Protein AF-A0A921BE28-F1 (afdb_monomer_lite)

Foldseek 3Di:
DDDDDDPPDPPPPPPVVVPPVPPPPPPPDDDDDDPPPDPPPPPPDPVPCVVPPDDDDQVPQALVVLQVCCVVQFVGDDSVVSVVLSPDGPVVSVCLQPVCVPPDWPQDDDDFDPLDDPLCPVPDPDPVRLQVCCVVPQHGSPGGFDDPPDPPRCVVSSVSNVSLLVSLVVRLVSLVVSLVSCRVPTSRRNLSVLLVVVVVVVPDDCVPVSHSVVVVVSSVVCSVQSPVVVVVVVVPD

Structure (mmCIF, N/CA/C/O backbone):
data_AF-A0A921BE28-F1
#
_entry.id   AF-A0A921BE28-F1
#
loop_
_atom_site.group_PDB
_atom_site.id
_atom_site.type_symbol
_atom_site.label_atom_id
_atom_site.label_alt_id
_atom_site.label_comp_id
_atom_site.label_asym_id
_atom_site.label_entity_id
_atom_site.label_seq_id
_atom_site.pdbx_PDB_ins_code
_atom_site.Cartn_x
_atom_site.Cartn_y
_atom_site.Cartn_z
_atom_site.occupancy
_atom_site.B_iso_or_equiv
_atom_site.auth_seq_id
_atom_site.auth_comp_id
_atom_site.auth_asym_id
_atom_site.auth_atom_id
_atom_site.pdbx_PDB_model_num
ATOM 1 N N . MET A 1 1 ? -35.069 43.680 -4.685 1.00 33.88 1 MET A N 1
ATOM 2 C CA . MET A 1 1 ? -34.670 42.550 -5.555 1.00 33.88 1 MET A CA 1
ATOM 3 C C . MET A 1 1 ? -35.583 42.515 -6.777 1.00 33.88 1 MET A C 1
ATOM 5 O O . MET A 1 1 ? -36.760 42.225 -6.594 1.00 33.88 1 MET A O 1
ATOM 9 N N . PRO A 1 2 ? -35.109 42.840 -7.992 1.00 33.91 2 PRO A N 1
ATOM 10 C CA . PRO A 1 2 ? -35.907 42.694 -9.206 1.00 33.91 2 PRO A CA 1
ATOM 11 C C . PRO A 1 2 ? -35.667 41.328 -9.878 1.00 33.91 2 PRO A C 1
ATOM 13 O O . PRO A 1 2 ? -34.548 40.820 -9.900 1.00 33.91 2 PRO A O 1
ATOM 16 N N . ARG A 1 3 ? -36.742 40.722 -10.401 1.00 38.47 3 ARG A N 1
ATOM 17 C CA . ARG A 1 3 ? -36.753 39.433 -11.119 1.00 38.47 3 ARG A CA 1
ATOM 18 C C . ARG A 1 3 ? -36.313 39.619 -12.578 1.00 38.47 3 ARG A C 1
ATOM 20 O O . ARG A 1 3 ? -36.824 40.504 -13.257 1.00 38.47 3 ARG A O 1
ATOM 27 N N . PHE A 1 4 ? -35.421 38.756 -13.067 1.00 41.62 4 PHE A N 1
ATOM 28 C CA . PHE A 1 4 ? -35.004 38.706 -14.476 1.00 41.62 4 PHE A CA 1
ATOM 29 C C . PHE A 1 4 ? -36.039 37.976 -15.354 1.00 41.62 4 PHE A C 1
ATOM 31 O O . PHE A 1 4 ? -36.547 36.920 -14.980 1.00 41.62 4 PHE A O 1
ATOM 38 N N . ASN A 1 5 ? -36.332 38.541 -16.532 1.00 43.31 5 ASN A N 1
ATOM 39 C CA . ASN A 1 5 ? -37.258 38.021 -17.546 1.00 43.31 5 ASN A CA 1
ATOM 40 C C . ASN A 1 5 ? -36.469 37.411 -18.727 1.00 43.31 5 ASN A C 1
ATOM 42 O O . ASN A 1 5 ? -35.591 38.067 -19.282 1.00 43.31 5 ASN A O 1
ATOM 46 N N . PHE A 1 6 ? -36.786 36.171 -19.121 1.00 50.44 6 PHE A N 1
ATOM 47 C CA . PHE A 1 6 ? -36.027 35.356 -20.091 1.00 50.44 6 PHE A CA 1
ATOM 48 C C . PHE A 1 6 ? -36.602 35.316 -21.525 1.00 50.44 6 PHE A C 1
ATOM 50 O O . PHE A 1 6 ? -36.150 34.526 -22.353 1.00 50.44 6 PHE A O 1
ATOM 57 N N . SER A 1 7 ? -37.570 36.167 -21.871 1.00 45.66 7 SER A N 1
ATOM 58 C CA . SER A 1 7 ? -38.277 36.073 -23.165 1.00 45.66 7 SER A CA 1
ATOM 59 C C . SER A 1 7 ? -37.425 36.403 -24.418 1.00 45.66 7 SER A C 1
ATOM 61 O O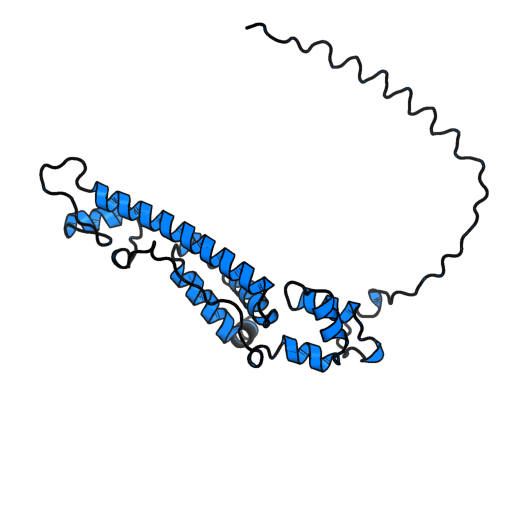 . SER A 1 7 ? -37.728 35.950 -25.520 1.00 45.66 7 SER A O 1
ATOM 63 N N . GLY A 1 8 ? -36.307 37.131 -24.289 1.00 44.69 8 GLY A N 1
ATOM 64 C CA . GLY A 1 8 ? -35.530 37.617 -25.446 1.00 44.69 8 GLY A CA 1
ATOM 65 C C . GLY A 1 8 ? -34.507 36.644 -26.056 1.00 44.69 8 GLY A C 1
ATOM 66 O O . GLY A 1 8 ? -34.058 36.851 -27.182 1.00 44.69 8 GLY A O 1
ATOM 67 N N . TYR A 1 9 ? -34.124 35.572 -25.356 1.00 41.50 9 TYR A N 1
ATOM 68 C CA . TYR A 1 9 ? -32.883 34.848 -25.684 1.00 41.50 9 TYR A CA 1
ATOM 69 C C . TYR A 1 9 ? -33.002 33.848 -26.852 1.00 41.50 9 TYR A C 1
ATOM 71 O O . TYR A 1 9 ? -31.997 33.428 -27.423 1.00 41.50 9 TYR A O 1
ATOM 79 N N . LYS A 1 10 ? -34.222 33.462 -27.256 1.00 41.38 10 LYS A N 1
ATOM 80 C CA . LYS A 1 10 ? -34.430 32.445 -28.310 1.00 41.38 10 LYS A CA 1
ATOM 81 C C . LYS A 1 10 ? -34.503 32.991 -29.741 1.00 41.38 10 LYS A C 1
ATOM 83 O O . LYS A 1 10 ? -34.423 32.197 -30.673 1.00 41.38 10 LYS A O 1
ATOM 88 N N . ARG A 1 11 ? -34.611 34.309 -29.954 1.00 43.69 11 ARG A N 1
ATOM 89 C CA . ARG A 1 11 ? -34.819 34.873 -31.307 1.00 43.69 11 ARG A CA 1
ATOM 90 C C . ARG A 1 11 ? -33.532 35.233 -32.059 1.00 43.69 11 ARG A C 1
ATOM 92 O O . ARG A 1 11 ? -33.551 35.268 -33.281 1.00 43.69 11 ARG A O 1
ATOM 99 N N . GLN A 1 12 ? -32.407 35.432 -31.365 1.00 44.09 12 GLN A N 1
ATOM 100 C CA . GLN A 1 12 ? -31.140 35.837 -31.999 1.00 44.09 12 GLN A CA 1
ATOM 101 C C . GLN A 1 12 ? -30.288 34.675 -32.543 1.00 44.09 12 GLN A C 1
ATOM 103 O O . GLN A 1 12 ? -29.435 34.899 -33.395 1.00 44.09 12 GLN A O 1
ATOM 108 N N . ARG A 1 13 ? -30.525 33.421 -32.128 1.00 41.19 13 ARG A N 1
ATOM 109 C CA . ARG A 1 13 ? -29.727 32.267 -32.596 1.00 41.19 13 ARG A CA 1
ATOM 110 C C . ARG A 1 13 ? -30.124 31.716 -33.972 1.00 41.19 13 ARG A C 1
ATOM 112 O O . ARG A 1 13 ? -29.316 31.036 -34.591 1.00 41.19 13 ARG A O 1
ATOM 119 N N . LEU A 1 14 ? -31.325 32.019 -34.467 1.00 42.12 14 LEU A N 1
ATOM 120 C CA . LEU A 1 14 ? -31.813 31.483 -35.746 1.00 42.12 14 LEU A CA 1
ATOM 121 C C . LEU A 1 14 ? -31.298 32.250 -36.974 1.00 42.12 14 LEU A C 1
ATOM 123 O O . LEU A 1 14 ? -31.186 31.664 -38.043 1.00 42.12 14 LEU A O 1
ATOM 127 N N . VAL A 1 15 ? -30.925 33.525 -36.830 1.00 44.56 15 VAL A N 1
ATOM 128 C CA . VAL A 1 15 ? -30.561 34.370 -37.985 1.00 44.56 15 VAL A CA 1
ATOM 129 C C . VAL A 1 15 ? -29.079 34.230 -38.374 1.00 44.56 15 VAL A C 1
ATOM 131 O O . VAL A 1 15 ? -28.737 34.381 -39.540 1.00 44.56 15 VAL A O 1
ATOM 134 N N . HIS A 1 16 ? -28.192 33.846 -37.445 1.00 39.31 16 HIS A N 1
ATOM 135 C CA . HIS A 1 16 ? -26.770 33.607 -37.753 1.00 39.31 16 HIS A CA 1
ATOM 136 C C . HIS A 1 16 ? -26.469 32.193 -38.281 1.00 39.31 16 HIS A C 1
ATOM 138 O O . HIS A 1 16 ? -25.481 32.010 -38.987 1.00 39.31 16 HIS A O 1
ATOM 144 N N . ALA A 1 17 ? -27.315 31.197 -37.997 1.00 42.25 17 ALA A N 1
ATOM 145 C CA . ALA A 1 17 ? -27.083 29.817 -38.438 1.00 42.25 17 ALA A CA 1
ATOM 146 C C . ALA A 1 17 ? -27.364 29.595 -39.940 1.00 42.25 17 ALA A C 1
ATOM 148 O O . ALA A 1 17 ? -26.796 28.689 -40.541 1.00 42.25 17 ALA A O 1
ATOM 149 N N . LEU A 1 18 ? -28.197 30.437 -40.560 1.00 40.56 18 LEU A N 1
ATOM 150 C CA . LEU A 1 18 ? -28.565 30.326 -41.979 1.00 40.56 18 LEU A CA 1
ATOM 151 C C . LEU A 1 18 ? -27.614 31.070 -42.934 1.00 40.56 18 LEU A C 1
ATOM 153 O O . LEU A 1 18 ? -27.555 30.725 -44.109 1.00 40.56 18 LEU A O 1
ATOM 157 N N . GLY A 1 19 ? -26.833 32.042 -42.449 1.00 38.81 19 GLY A N 1
ATOM 158 C CA . GLY A 1 19 ? -25.909 32.819 -43.290 1.00 38.81 19 GLY A CA 1
ATOM 159 C C . GLY A 1 19 ? -24.567 32.135 -43.581 1.00 38.81 19 GLY A C 1
ATOM 160 O O . GLY A 1 19 ? -23.936 32.435 -44.586 1.00 38.81 19 GLY A O 1
ATOM 161 N N . VAL A 1 20 ? -24.127 31.201 -42.731 1.00 41.56 20 VAL A N 1
ATOM 162 C CA . VAL A 1 20 ? -22.795 30.569 -42.855 1.00 41.56 20 VAL A CA 1
ATOM 163 C C . VAL A 1 20 ? -22.830 29.297 -43.715 1.00 41.56 20 VAL A C 1
ATOM 165 O O . VAL A 1 20 ? -21.829 28.935 -44.325 1.00 41.56 20 VAL A O 1
ATOM 168 N N . ALA A 1 21 ? -23.990 28.644 -43.837 1.00 39.56 21 ALA A N 1
ATOM 169 C CA . ALA A 1 21 ? -24.120 27.379 -44.566 1.00 39.56 21 ALA A CA 1
ATOM 170 C C . ALA A 1 21 ? -24.092 27.527 -46.103 1.00 39.56 21 ALA A C 1
ATOM 172 O O . ALA A 1 21 ? -23.782 26.565 -46.799 1.00 39.56 21 ALA A O 1
ATOM 173 N N . VAL A 1 22 ? -24.378 28.716 -46.650 1.00 40.94 22 VAL A N 1
ATOM 174 C CA . VAL A 1 22 ? -24.480 28.919 -48.111 1.00 40.94 22 VAL A CA 1
ATOM 175 C C . VAL A 1 22 ? -23.122 29.224 -48.763 1.00 40.94 22 VAL A C 1
ATOM 177 O O . VAL A 1 22 ? -22.921 28.921 -49.936 1.00 40.94 22 VAL A O 1
ATOM 180 N N . THR A 1 23 ? -22.135 29.724 -48.016 1.00 38.31 23 THR A N 1
ATOM 181 C CA . THR A 1 23 ? -20.835 30.123 -48.592 1.00 38.31 23 THR A CA 1
ATOM 182 C C . THR A 1 23 ? -19.843 28.962 -48.739 1.00 38.31 23 THR A C 1
ATOM 184 O O . THR A 1 23 ? -18.878 29.071 -49.489 1.00 38.31 23 THR A O 1
ATOM 187 N N . MET A 1 24 ? -20.065 27.825 -48.070 1.00 35.56 24 MET A N 1
ATOM 188 C CA . MET A 1 24 ? -19.084 26.727 -48.035 1.00 35.56 24 MET A CA 1
ATOM 189 C C . MET A 1 24 ? -19.240 25.696 -49.169 1.00 35.56 24 MET A C 1
ATOM 191 O O . MET A 1 24 ? -18.361 24.861 -49.359 1.00 35.56 24 MET A O 1
ATOM 195 N N . VAL A 1 25 ? -20.323 25.759 -49.954 1.00 40.66 25 VAL A N 1
ATOM 196 C CA . VAL A 1 25 ? -20.630 24.749 -50.991 1.00 40.66 25 VAL A CA 1
ATOM 197 C C . VAL A 1 25 ? -20.077 25.117 -52.380 1.00 40.66 25 VAL A C 1
ATOM 199 O O . VAL A 1 25 ? -19.920 24.245 -53.227 1.00 40.66 25 VAL A O 1
ATOM 202 N N . VAL A 1 26 ? -19.685 26.372 -52.630 1.00 40.03 26 VAL A N 1
ATOM 203 C CA . VAL A 1 26 ? -19.262 26.819 -53.981 1.00 40.03 26 VAL A CA 1
ATOM 204 C C . VAL A 1 26 ? -17.742 26.711 -54.225 1.00 40.03 26 VAL A C 1
ATOM 206 O O . VAL A 1 26 ? -17.295 26.738 -55.366 1.00 40.03 26 VAL A O 1
ATOM 209 N N . GLY A 1 27 ? -16.922 26.499 -53.190 1.00 35.84 27 GLY A N 1
ATOM 210 C CA . GLY A 1 27 ? -15.454 26.421 -53.321 1.00 35.84 27 GLY A CA 1
ATOM 211 C C . GLY A 1 27 ? -14.880 25.060 -53.748 1.00 35.84 27 GLY A C 1
ATOM 212 O O . GLY A 1 27 ? -13.665 24.904 -53.778 1.00 35.84 27 GLY A O 1
ATOM 213 N N . CYS A 1 28 ? -15.718 24.059 -54.038 1.00 37.50 28 CYS A N 1
ATOM 214 C CA . CYS A 1 28 ? -15.300 22.652 -54.109 1.00 37.50 28 CYS A CA 1
ATOM 215 C C . CYS A 1 28 ? -14.976 22.103 -55.513 1.00 37.50 28 CYS A C 1
ATOM 217 O O . CYS A 1 28 ? -14.857 20.890 -55.651 1.00 37.50 28 CYS A O 1
ATOM 219 N N . LEU A 1 29 ? -14.844 22.926 -56.563 1.00 36.75 29 LEU A N 1
ATOM 220 C CA . LEU A 1 29 ? -14.783 22.380 -57.933 1.00 36.75 29 LEU A CA 1
ATOM 221 C C . LEU A 1 29 ? -13.541 22.657 -58.780 1.00 36.75 29 LEU A C 1
ATOM 223 O O . LEU A 1 29 ? -13.492 22.132 -59.886 1.00 36.75 29 LEU A O 1
ATOM 227 N N . LEU A 1 30 ? -12.509 23.373 -58.324 1.00 41.88 30 LEU A N 1
ATOM 228 C CA . LEU A 1 30 ? -11.311 23.574 -59.158 1.00 41.88 30 LEU A CA 1
ATOM 229 C C . LEU A 1 30 ? -10.024 23.635 -58.325 1.00 41.88 30 LEU A C 1
ATOM 231 O O . LEU A 1 30 ? -9.574 24.701 -57.914 1.00 41.88 30 LEU A O 1
ATOM 235 N N . SER A 1 31 ? -9.395 22.485 -58.083 1.00 38.62 31 SER A N 1
ATOM 236 C CA . SER A 1 31 ? -7.984 22.410 -57.676 1.00 38.62 31 SER A CA 1
ATOM 237 C C . SER A 1 31 ? -7.377 21.108 -58.208 1.00 38.62 31 SER A C 1
ATOM 239 O O . SER A 1 31 ? -7.925 20.042 -57.925 1.00 38.62 31 SER A O 1
ATOM 241 N N . PRO A 1 32 ? -6.283 21.149 -58.988 1.00 39.19 32 PRO A N 1
ATOM 242 C CA . PRO A 1 32 ? -5.646 19.940 -59.487 1.00 39.19 32 PRO A CA 1
ATOM 243 C C . PRO A 1 32 ? -4.968 19.208 -58.326 1.00 39.19 32 PRO A C 1
ATOM 245 O O . PRO A 1 32 ? -4.147 19.771 -57.601 1.00 39.19 32 PRO A O 1
ATOM 248 N N . SER A 1 33 ? -5.333 17.943 -58.138 1.00 38.50 33 SER A N 1
ATOM 249 C CA . SER A 1 33 ? -4.739 17.060 -57.142 1.00 38.50 33 SER A CA 1
ATOM 250 C C . SER A 1 33 ? -3.280 16.770 -57.501 1.00 38.50 33 SER A C 1
ATOM 252 O O . SER A 1 33 ? -2.995 15.956 -58.375 1.00 38.50 33 SER A O 1
ATOM 254 N N . PHE A 1 34 ? -2.339 17.409 -56.806 1.00 37.72 34 PHE A N 1
ATOM 255 C CA . PHE A 1 34 ? -0.982 16.885 -56.706 1.00 37.72 34 PHE A CA 1
ATOM 256 C C . PHE A 1 34 ? -1.013 15.685 -55.759 1.00 37.72 34 PHE A C 1
ATOM 258 O O . PHE A 1 34 ? -1.148 15.832 -54.545 1.00 37.72 34 PHE A O 1
ATOM 265 N N . VAL A 1 35 ? -0.908 14.483 -56.324 1.00 38.31 35 VAL A N 1
ATOM 266 C CA . VAL A 1 35 ? -0.635 13.266 -55.560 1.00 38.31 35 VAL A CA 1
ATOM 267 C C . VAL A 1 35 ? 0.821 13.345 -55.106 1.00 38.31 35 VAL A C 1
ATOM 269 O O . VAL A 1 35 ? 1.736 13.013 -55.856 1.00 38.31 35 VAL A O 1
ATOM 272 N N . LEU A 1 36 ? 1.052 13.809 -53.876 1.00 39.94 36 LEU A N 1
ATOM 273 C CA . LEU A 1 36 ? 2.289 13.478 -53.180 1.00 39.94 36 LEU A CA 1
ATOM 274 C C . LEU A 1 36 ? 2.222 11.980 -52.874 1.00 39.94 36 LEU A C 1
ATOM 276 O O . LEU A 1 36 ? 1.457 11.549 -52.011 1.00 39.94 36 LEU A O 1
ATOM 280 N N . VAL A 1 37 ? 3.018 11.187 -53.588 1.00 39.69 37 VAL A N 1
ATOM 281 C CA . VAL A 1 37 ? 3.332 9.815 -53.185 1.00 39.69 37 VAL A CA 1
ATOM 282 C C . VAL A 1 37 ? 4.120 9.918 -51.881 1.00 39.69 37 VAL A C 1
ATOM 284 O O . VAL A 1 37 ? 5.336 10.088 -51.869 1.00 39.69 37 VAL A O 1
ATOM 287 N N . GLY A 1 38 ? 3.399 9.894 -50.763 1.00 36.75 38 GLY A N 1
ATOM 288 C CA . GLY A 1 38 ? 3.979 9.672 -49.452 1.00 36.75 38 GLY A CA 1
ATOM 289 C C . GLY A 1 38 ? 4.535 8.259 -49.433 1.00 36.75 38 GLY A C 1
ATOM 290 O O . GLY A 1 38 ? 3.787 7.290 -49.523 1.00 36.75 38 GLY A O 1
ATOM 291 N N . GLN A 1 39 ? 5.856 8.146 -49.363 1.00 38.47 39 GLN A N 1
ATOM 292 C CA . GLN A 1 39 ? 6.560 6.886 -49.198 1.00 38.47 39 GLN A CA 1
ATOM 293 C C . GLN A 1 39 ? 6.048 6.222 -47.912 1.00 38.47 39 GLN A C 1
ATOM 295 O O . GLN A 1 39 ? 6.357 6.660 -46.803 1.00 38.47 39 GLN A O 1
ATOM 300 N N . GLN A 1 40 ? 5.201 5.205 -48.071 1.00 35.56 40 GLN A N 1
ATOM 301 C CA . GLN A 1 40 ? 4.663 4.403 -46.985 1.00 35.56 40 GLN A CA 1
ATOM 302 C C . GLN A 1 40 ? 5.848 3.728 -46.294 1.00 35.56 40 GLN A C 1
ATOM 304 O O . GLN A 1 40 ? 6.403 2.752 -46.796 1.00 35.56 40 GLN A O 1
ATOM 309 N N . ARG A 1 41 ? 6.289 4.278 -45.156 1.00 39.94 41 ARG A N 1
ATOM 310 C CA . ARG A 1 41 ? 7.152 3.531 -44.243 1.00 39.94 41 ARG A CA 1
ATOM 311 C C . ARG A 1 41 ? 6.332 2.327 -43.811 1.00 39.94 41 ARG A C 1
ATOM 313 O O . ARG A 1 41 ? 5.323 2.478 -43.130 1.00 39.94 41 ARG A O 1
ATOM 320 N N . SER A 1 42 ? 6.744 1.155 -44.272 1.00 39.72 42 SER A N 1
ATOM 321 C CA . SER A 1 42 ? 6.250 -0.141 -43.839 1.00 39.72 42 SER A CA 1
ATOM 322 C C . SER A 1 42 ? 6.485 -0.283 -42.335 1.00 39.72 42 SER A C 1
ATOM 324 O O . SER A 1 42 ? 7.519 -0.783 -41.899 1.00 39.72 42 SER A O 1
ATOM 326 N N . GLY A 1 43 ? 5.547 0.212 -41.531 1.00 43.91 43 GLY A N 1
ATOM 327 C CA . GLY A 1 43 ? 5.365 -0.274 -40.174 1.00 43.91 43 GLY A CA 1
ATOM 328 C C . GLY A 1 43 ? 4.873 -1.708 -40.294 1.00 43.91 43 GLY A C 1
ATOM 329 O O . GLY A 1 43 ? 3.856 -1.947 -40.943 1.00 43.91 43 GLY A O 1
ATOM 330 N N . VAL A 1 44 ? 5.635 -2.651 -39.746 1.00 45.50 44 VAL A N 1
ATOM 331 C CA . VAL A 1 44 ? 5.274 -4.071 -39.693 1.00 45.50 44 VAL A CA 1
ATOM 332 C C . VAL A 1 44 ? 3.879 -4.175 -39.071 1.00 45.50 44 VAL A C 1
ATOM 334 O O . VAL A 1 44 ? 3.662 -3.751 -37.936 1.00 45.50 44 VAL A O 1
ATOM 337 N N . GLY A 1 45 ? 2.914 -4.615 -39.877 1.00 45.97 45 GLY A N 1
ATOM 338 C CA . GLY A 1 45 ? 1.495 -4.606 -39.545 1.00 45.97 45 GLY A CA 1
ATOM 339 C C . GLY A 1 45 ? 1.156 -5.602 -38.442 1.00 45.97 45 GLY A C 1
ATOM 340 O O . GLY A 1 45 ? 1.782 -6.653 -38.313 1.00 45.97 45 GLY A O 1
ATOM 341 N N . ILE A 1 46 ? 0.127 -5.269 -37.661 1.00 52.56 46 ILE A N 1
ATOM 342 C CA . ILE A 1 46 ? -0.297 -6.032 -36.484 1.00 52.56 46 ILE A CA 1
ATOM 343 C C . ILE A 1 46 ? -0.747 -7.474 -36.813 1.00 52.56 46 ILE A C 1
ATOM 345 O O . ILE A 1 46 ? -0.754 -8.338 -35.946 1.00 52.56 46 ILE A O 1
ATOM 349 N N . GLU A 1 47 ? -1.057 -7.766 -38.075 1.00 54.03 47 GLU A N 1
ATOM 350 C CA . GLU A 1 47 ? -1.579 -9.067 -38.506 1.00 54.03 47 GLU A CA 1
ATOM 351 C C . GLU A 1 47 ? -0.532 -10.192 -38.591 1.00 54.03 47 GLU A C 1
ATOM 353 O O . GLU A 1 47 ? -0.911 -11.356 -38.582 1.00 54.03 47 GLU A O 1
ATOM 358 N N . GLN A 1 48 ? 0.772 -9.888 -38.655 1.00 60.28 48 GLN A N 1
ATOM 359 C CA . GLN A 1 48 ? 1.812 -10.922 -38.826 1.00 60.28 48 GLN A CA 1
ATOM 360 C C . GLN A 1 48 ? 2.253 -11.619 -37.529 1.00 60.28 48 GLN A C 1
ATOM 362 O O . GLN A 1 48 ? 2.912 -12.648 -37.612 1.00 60.28 48 GLN A O 1
ATOM 367 N N . TRP A 1 49 ? 1.920 -11.080 -36.352 1.00 62.31 49 TRP A N 1
ATOM 368 C CA . TRP A 1 49 ? 2.405 -11.585 -35.055 1.00 62.31 49 TRP A CA 1
ATOM 369 C C . TRP A 1 49 ? 1.296 -12.092 -34.127 1.00 62.31 49 TRP A C 1
ATOM 371 O O . TRP A 1 49 ? 1.580 -12.535 -33.015 1.00 62.31 49 TRP A O 1
ATOM 381 N N . ALA A 1 50 ? 0.030 -12.018 -34.547 1.00 66.81 50 ALA A N 1
ATOM 382 C CA . ALA A 1 50 ? -1.068 -12.581 -33.770 1.00 66.81 50 ALA A CA 1
ATOM 383 C C . ALA A 1 50 ? -0.876 -14.105 -33.644 1.00 66.81 50 ALA A C 1
ATOM 385 O O . ALA A 1 50 ? -0.726 -14.791 -34.650 1.00 66.81 50 ALA A O 1
ATOM 386 N N . ASP A 1 51 ? -0.853 -14.603 -32.405 1.00 74.25 51 ASP A N 1
ATOM 387 C CA . ASP A 1 51 ? -0.612 -16.008 -32.030 1.00 74.25 51 ASP A CA 1
ATOM 388 C C . ASP A 1 51 ? 0.790 -16.576 -32.340 1.00 74.25 51 ASP A C 1
ATOM 390 O O . ASP A 1 51 ? 1.023 -17.772 -32.150 1.00 74.25 51 ASP A O 1
ATOM 394 N N . ASP A 1 52 ? 1.757 -15.738 -32.734 1.00 81.00 52 ASP A N 1
ATOM 395 C CA . ASP A 1 52 ? 3.159 -16.153 -32.831 1.00 81.00 52 ASP A CA 1
ATOM 396 C C . ASP A 1 52 ? 3.871 -15.981 -31.479 1.00 81.00 52 ASP A C 1
ATOM 398 O O . ASP A 1 52 ? 4.088 -14.868 -30.997 1.00 81.00 52 ASP A O 1
ATOM 402 N N . LEU A 1 53 ? 4.234 -17.107 -30.858 1.00 82.31 53 LEU A N 1
ATOM 403 C CA . LEU A 1 53 ? 4.986 -17.165 -29.598 1.00 82.31 53 LEU A CA 1
ATOM 404 C C . LEU A 1 53 ? 6.501 -17.302 -29.818 1.00 82.31 53 LEU A C 1
ATOM 406 O O . LEU A 1 53 ? 7.235 -17.603 -28.871 1.00 82.31 53 LEU A O 1
ATOM 410 N N . SER A 1 54 ? 6.980 -17.139 -31.055 1.00 86.38 54 SER A N 1
ATOM 411 C CA . SER A 1 54 ? 8.406 -17.171 -31.355 1.00 86.38 54 SER A CA 1
ATOM 412 C C . SER A 1 54 ? 9.159 -16.054 -30.623 1.00 86.38 54 SER A C 1
ATOM 414 O O . SER A 1 54 ? 8.636 -14.975 -30.330 1.00 86.38 54 SER A O 1
ATOM 416 N N . SER A 1 55 ? 10.417 -16.327 -30.274 1.00 85.50 55 SER A N 1
ATOM 417 C CA . SER A 1 55 ? 11.265 -15.336 -29.619 1.00 85.50 55 SER A CA 1
ATOM 418 C C . SER A 1 55 ? 11.522 -14.157 -30.550 1.00 85.50 55 SER A C 1
ATOM 420 O O . SER A 1 55 ? 11.890 -14.336 -31.712 1.00 85.50 55 SER A O 1
ATOM 422 N N . ILE A 1 56 ? 11.439 -12.951 -30.001 1.00 87.62 56 ILE A N 1
ATOM 423 C CA . ILE A 1 56 ? 11.853 -11.733 -30.687 1.00 87.62 56 ILE A CA 1
ATOM 424 C C . ILE A 1 56 ? 13.309 -11.823 -31.173 1.00 87.62 56 ILE A C 1
ATOM 426 O O . ILE A 1 56 ? 14.224 -12.069 -30.392 1.00 87.62 56 ILE A O 1
ATOM 430 N N . ALA A 1 57 ? 13.542 -11.564 -32.461 1.00 87.25 57 ALA A N 1
ATOM 431 C CA . ALA A 1 57 ? 14.898 -11.476 -32.990 1.00 87.25 57 ALA A CA 1
ATOM 432 C C . ALA A 1 57 ? 15.616 -10.225 -32.458 1.00 87.25 57 ALA A C 1
ATOM 434 O O . ALA A 1 57 ? 15.039 -9.137 -32.395 1.00 87.25 57 ALA A O 1
ATOM 435 N N . SER A 1 58 ? 16.913 -10.344 -32.156 1.00 88.12 58 SER A N 1
ATOM 436 C CA . SER A 1 58 ? 17.719 -9.212 -31.673 1.00 88.12 58 SER A CA 1
ATOM 437 C C . SER A 1 58 ? 17.778 -8.053 -32.677 1.00 88.12 58 SER A C 1
ATOM 439 O O . SER A 1 58 ? 17.879 -6.904 -32.266 1.00 88.12 58 SER A O 1
ATOM 441 N N . ALA A 1 59 ? 17.666 -8.338 -33.980 1.00 89.56 59 ALA A N 1
ATOM 442 C CA . ALA A 1 59 ? 17.622 -7.324 -35.038 1.00 89.56 59 ALA A CA 1
ATOM 443 C C . ALA A 1 59 ? 16.373 -6.431 -34.971 1.00 89.56 59 ALA A C 1
ATOM 445 O O . ALA A 1 59 ? 16.411 -5.277 -35.394 1.00 89.56 59 ALA A O 1
ATOM 446 N N . ASP A 1 60 ? 15.279 -6.951 -34.419 1.00 90.69 60 ASP A N 1
ATOM 447 C CA . ASP A 1 60 ? 14.042 -6.200 -34.288 1.00 90.69 60 ASP A CA 1
ATOM 448 C C . ASP A 1 60 ? 13.928 -5.476 -32.941 1.00 90.69 60 ASP A C 1
ATOM 450 O O . ASP A 1 60 ? 13.010 -4.672 -32.741 1.00 90.69 60 ASP A O 1
ATOM 454 N N . TRP A 1 61 ? 14.825 -5.768 -31.995 1.00 94.94 61 TRP A N 1
ATOM 455 C CA . TRP A 1 61 ? 14.866 -5.097 -30.705 1.00 94.94 61 TRP A CA 1
ATOM 456 C C . TRP A 1 61 ? 15.281 -3.643 -30.879 1.00 94.94 61 TRP A C 1
ATOM 458 O O . TRP A 1 61 ? 16.296 -3.321 -31.491 1.00 94.94 61 TRP A O 1
ATOM 468 N N . ASN A 1 62 ? 14.458 -2.742 -30.361 1.00 95.06 62 ASN A N 1
ATOM 469 C CA . ASN A 1 62 ? 14.658 -1.315 -30.518 1.00 95.06 62 ASN A CA 1
ATOM 470 C C . ASN A 1 62 ? 13.969 -0.551 -29.387 1.00 95.06 62 ASN A C 1
ATOM 472 O O . ASN A 1 62 ? 13.234 -1.120 -28.577 1.00 95.06 62 ASN A O 1
ATOM 476 N N . TYR A 1 63 ? 14.167 0.765 -29.382 1.00 96.00 63 TYR A N 1
ATOM 477 C CA . TYR A 1 63 ? 13.577 1.677 -28.407 1.00 96.00 63 TYR A CA 1
ATOM 478 C C . TYR A 1 63 ? 12.059 1.499 -28.235 1.00 96.00 63 TYR A C 1
ATOM 480 O O . TYR A 1 63 ? 11.572 1.488 -27.110 1.00 96.00 63 TYR A O 1
ATOM 488 N N . GLN A 1 64 ? 11.300 1.327 -29.324 1.00 95.44 64 GLN A N 1
ATOM 489 C CA . GLN A 1 64 ? 9.841 1.184 -29.253 1.00 95.44 64 GLN A CA 1
ATOM 490 C C . GLN A 1 64 ? 9.431 -0.139 -28.600 1.00 95.44 64 GLN A C 1
ATOM 492 O O . GLN A 1 64 ? 8.491 -0.163 -27.810 1.00 95.44 64 GLN A O 1
ATOM 497 N N . ARG A 1 65 ? 10.147 -1.233 -28.886 1.00 94.44 65 ARG A N 1
ATOM 498 C CA . ARG A 1 65 ? 9.883 -2.535 -28.254 1.00 94.44 65 ARG A CA 1
ATOM 499 C C . ARG A 1 65 ? 10.297 -2.552 -26.780 1.00 94.44 65 ARG A C 1
ATOM 501 O O . ARG A 1 65 ? 9.559 -3.092 -25.960 1.00 94.44 65 ARG A O 1
ATOM 508 N N . ALA A 1 66 ? 11.399 -1.889 -26.430 1.00 95.94 66 ALA A N 1
ATOM 509 C CA . ALA A 1 66 ? 11.798 -1.678 -25.039 1.00 95.94 66 ALA A CA 1
ATOM 510 C C . ALA A 1 66 ? 10.764 -0.841 -24.265 1.00 95.94 66 ALA A C 1
ATOM 512 O O . ALA A 1 66 ? 10.358 -1.226 -23.171 1.00 95.94 66 ALA A O 1
ATOM 513 N N . ALA A 1 67 ? 10.277 0.258 -24.852 1.00 95.81 67 ALA A N 1
ATOM 514 C CA . ALA A 1 67 ? 9.207 1.066 -24.268 1.00 95.81 67 ALA A CA 1
ATOM 515 C C . ALA A 1 67 ? 7.941 0.229 -24.047 1.00 95.81 67 ALA A C 1
ATOM 517 O O . ALA A 1 67 ? 7.393 0.210 -22.946 1.00 95.81 67 ALA A O 1
ATOM 518 N N . HIS A 1 68 ? 7.532 -0.537 -25.063 1.00 94.25 68 HIS A N 1
ATOM 519 C CA . HIS A 1 68 ? 6.365 -1.406 -24.978 1.00 94.25 68 HIS A CA 1
ATOM 520 C C . HIS A 1 68 ? 6.490 -2.448 -23.859 1.00 94.25 68 HIS A C 1
ATOM 522 O O . HIS A 1 68 ? 5.542 -2.663 -23.100 1.00 94.25 68 HIS A O 1
ATOM 528 N N . LEU A 1 69 ? 7.667 -3.069 -23.719 1.00 94.00 69 LEU A N 1
ATOM 529 C CA . LEU A 1 69 ? 7.944 -3.998 -22.626 1.00 94.00 69 LEU A CA 1
ATOM 530 C C . LEU A 1 69 ? 7.754 -3.320 -21.264 1.00 94.00 69 LEU A C 1
ATOM 532 O O . LEU A 1 69 ? 7.110 -3.898 -20.397 1.00 94.00 69 LEU A O 1
ATOM 536 N N . LEU A 1 70 ? 8.259 -2.101 -21.067 1.00 93.50 70 LEU A N 1
ATOM 537 C CA . LEU A 1 70 ? 8.153 -1.386 -19.787 1.00 93.50 70 LEU A CA 1
ATOM 538 C C . LEU A 1 70 ? 6.727 -0.888 -19.495 1.00 93.50 70 LEU A C 1
ATOM 540 O O . LEU A 1 70 ? 6.290 -0.908 -18.345 1.00 93.50 70 LEU A O 1
ATOM 544 N N . GLU A 1 71 ? 5.953 -0.518 -20.516 1.00 92.75 71 GLU A N 1
ATOM 545 C CA . GLU A 1 71 ? 4.523 -0.198 -20.377 1.00 92.75 71 GLU A CA 1
ATOM 546 C C . GLU A 1 71 ? 3.704 -1.428 -19.948 1.00 92.75 71 GLU A C 1
ATOM 548 O O . GLU A 1 71 ? 2.800 -1.353 -19.107 1.00 92.75 71 GLU A O 1
ATOM 553 N N . ARG A 1 72 ? 4.025 -2.599 -20.511 1.00 92.06 72 ARG A N 1
ATOM 554 C CA . ARG A 1 72 ? 3.319 -3.855 -20.223 1.00 92.06 72 ARG A CA 1
ATOM 555 C C . ARG A 1 72 ? 3.815 -4.546 -18.960 1.00 92.06 72 ARG A C 1
ATOM 557 O O . ARG A 1 72 ? 2.990 -5.073 -18.220 1.00 92.06 72 ARG A O 1
ATOM 564 N N . GLY A 1 73 ? 5.100 -4.462 -18.658 1.00 90.62 73 GLY A N 1
ATOM 565 C CA . GLY A 1 73 ? 5.754 -5.067 -17.499 1.00 90.62 73 GLY A CA 1
ATOM 566 C C . GLY A 1 73 ? 5.819 -4.179 -16.256 1.00 90.62 73 GLY A C 1
ATOM 567 O O . GLY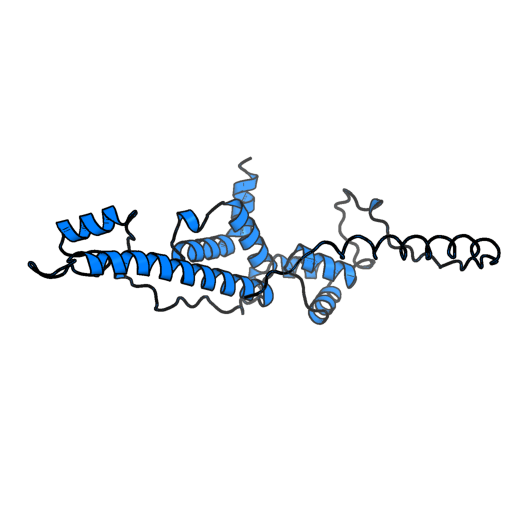 A 1 73 ? 6.043 -4.683 -15.163 1.00 90.62 73 GLY A O 1
ATOM 568 N N . GLY A 1 74 ? 5.582 -2.874 -16.400 1.00 91.38 74 GLY A N 1
ATOM 569 C CA . GLY A 1 74 ? 5.687 -1.896 -15.319 1.00 91.38 74 GLY A CA 1
ATOM 570 C C . GLY A 1 74 ? 4.631 -0.799 -15.400 1.00 91.38 74 GLY A C 1
ATOM 571 O O . GLY A 1 74 ? 3.508 -1.034 -15.856 1.00 91.38 74 GLY A O 1
ATOM 572 N N . PHE A 1 75 ? 4.996 0.398 -14.947 1.00 92.00 75 PHE A N 1
ATOM 573 C CA . PHE A 1 75 ? 4.140 1.590 -14.938 1.00 92.00 75 PHE A CA 1
ATOM 574 C C . PHE A 1 75 ? 4.612 2.652 -15.948 1.00 92.00 75 PHE A C 1
ATOM 576 O O . PHE A 1 75 ? 4.226 3.815 -15.854 1.00 92.00 75 PHE A O 1
ATOM 583 N N . GLY A 1 76 ? 5.431 2.240 -16.923 1.00 88.69 76 GLY A N 1
ATOM 584 C CA . GLY A 1 76 ? 6.185 3.130 -17.805 1.00 88.69 76 GLY A CA 1
ATOM 585 C C . GLY A 1 76 ? 7.619 3.346 -17.315 1.00 88.69 76 GLY A C 1
ATOM 586 O O . GLY A 1 76 ? 8.037 2.755 -16.321 1.00 88.69 76 GLY A O 1
ATOM 587 N N . ALA A 1 77 ? 8.374 4.156 -18.055 1.00 91.38 77 ALA A N 1
ATOM 588 C CA . ALA A 1 77 ? 9.774 4.468 -17.779 1.00 91.38 77 ALA A CA 1
ATOM 589 C C . ALA A 1 77 ? 10.159 5.811 -18.415 1.00 91.38 77 ALA A C 1
ATOM 591 O O . ALA A 1 77 ? 9.502 6.264 -19.360 1.00 91.38 77 ALA A O 1
ATOM 592 N N . THR A 1 78 ? 11.219 6.450 -17.918 1.00 93.62 78 THR A N 1
ATOM 593 C CA . THR A 1 78 ? 11.739 7.680 -18.535 1.00 93.62 78 THR A CA 1
ATOM 594 C C . THR A 1 78 ? 12.429 7.379 -19.873 1.00 93.62 78 THR A C 1
ATOM 596 O O . THR A 1 78 ? 12.856 6.243 -20.107 1.00 93.62 78 THR A O 1
ATOM 599 N N . PRO A 1 79 ? 12.588 8.365 -20.778 1.00 96.25 79 PRO A N 1
ATOM 600 C CA . PRO A 1 79 ? 13.314 8.155 -22.032 1.00 96.25 79 PRO A CA 1
ATOM 601 C C . PRO A 1 79 ? 14.731 7.594 -21.842 1.00 96.25 79 PRO A C 1
ATOM 603 O O . PRO A 1 79 ? 15.182 6.762 -22.630 1.00 96.25 79 PRO A O 1
ATOM 606 N N . GLU A 1 80 ? 15.420 8.004 -20.778 1.00 95.69 80 GLU A N 1
ATOM 607 C CA . GLU A 1 80 ? 16.762 7.531 -20.430 1.00 95.69 80 GLU A CA 1
ATOM 608 C C . GLU A 1 80 ? 16.748 6.055 -20.015 1.00 95.69 80 GLU A C 1
ATOM 610 O O . GLU A 1 80 ? 17.609 5.275 -20.426 1.00 95.69 80 GLU A O 1
ATOM 615 N N . GLU A 1 81 ? 15.747 5.644 -19.236 1.00 93.19 81 GLU A N 1
ATOM 616 C CA . GLU A 1 81 ? 15.562 4.249 -18.844 1.00 93.19 81 GLU A CA 1
ATOM 617 C C . GLU A 1 81 ? 15.209 3.369 -20.041 1.00 93.19 81 GLU A C 1
ATOM 619 O O . GLU A 1 81 ? 15.777 2.287 -20.188 1.00 93.19 81 GLU A O 1
ATOM 624 N N . ILE A 1 82 ? 14.334 3.844 -20.933 1.00 96.50 82 ILE A N 1
ATOM 625 C CA . ILE A 1 82 ? 13.991 3.125 -22.164 1.00 96.50 82 ILE A CA 1
ATOM 626 C C . ILE A 1 82 ? 15.239 2.956 -23.032 1.00 96.50 82 ILE A C 1
ATOM 628 O O . ILE A 1 82 ? 15.496 1.855 -23.511 1.00 96.50 82 ILE A O 1
ATOM 632 N N . ALA A 1 83 ? 16.048 4.007 -23.202 1.00 97.12 83 ALA A N 1
ATOM 633 C CA . ALA A 1 83 ? 17.294 3.930 -23.962 1.00 97.12 83 ALA A CA 1
ATOM 634 C C . ALA A 1 83 ? 18.282 2.922 -23.349 1.00 97.12 83 ALA A C 1
ATOM 636 O O . ALA A 1 83 ? 18.888 2.135 -24.077 1.00 97.12 83 ALA A O 1
ATOM 637 N N . ARG A 1 84 ? 18.402 2.893 -22.015 1.00 95.69 84 ARG A N 1
ATOM 638 C CA . ARG A 1 84 ? 19.226 1.911 -21.292 1.00 95.69 84 ARG A CA 1
ATOM 639 C C . ARG A 1 84 ? 18.758 0.477 -21.548 1.00 95.69 84 ARG A C 1
ATOM 641 O O . ARG A 1 84 ? 19.588 -0.385 -21.812 1.00 95.69 84 ARG A O 1
ATOM 648 N N . ILE A 1 85 ? 17.453 0.218 -21.475 1.00 95.19 85 ILE A N 1
ATOM 649 C CA . ILE A 1 85 ? 16.881 -1.116 -21.714 1.00 95.19 85 ILE A CA 1
ATOM 650 C C . ILE A 1 85 ? 16.968 -1.505 -23.199 1.00 95.19 85 ILE A C 1
ATOM 652 O O . ILE A 1 85 ? 17.266 -2.651 -23.522 1.00 95.19 85 ILE A O 1
ATOM 656 N N . ALA A 1 86 ? 16.798 -0.553 -24.117 1.00 96.56 86 ALA A N 1
ATOM 657 C CA . ALA A 1 86 ? 16.956 -0.773 -25.554 1.00 96.56 86 ALA A CA 1
ATOM 658 C C . ALA A 1 86 ? 18.399 -1.124 -25.959 1.00 96.56 86 ALA A C 1
ATOM 660 O O . ALA A 1 86 ? 18.601 -1.765 -26.985 1.00 96.56 86 ALA A O 1
ATOM 661 N N . ALA A 1 87 ? 19.393 -0.725 -25.159 1.00 96.75 87 ALA A N 1
ATOM 662 C CA . ALA A 1 87 ? 20.793 -1.093 -25.360 1.00 96.75 87 ALA A CA 1
ATOM 663 C C . ALA A 1 87 ? 21.132 -2.521 -24.883 1.00 96.75 87 ALA A C 1
ATOM 665 O O . ALA A 1 87 ? 22.210 -3.026 -25.192 1.00 96.75 87 ALA A O 1
ATOM 666 N N . MET A 1 88 ? 20.242 -3.173 -24.126 1.00 95.31 88 MET A N 1
ATOM 667 C CA . MET A 1 88 ? 20.380 -4.578 -23.725 1.00 95.31 88 MET A CA 1
ATOM 668 C C . MET A 1 88 ? 19.901 -5.516 -24.839 1.00 95.31 88 MET A C 1
ATOM 670 O O . MET A 1 88 ? 19.165 -5.097 -25.731 1.00 95.31 88 MET A O 1
ATOM 674 N N . THR A 1 89 ? 20.259 -6.803 -24.770 1.00 94.94 89 THR A N 1
ATOM 675 C CA . THR A 1 89 ? 19.557 -7.820 -25.572 1.00 94.94 89 THR A CA 1
ATOM 676 C C . THR A 1 89 ? 18.137 -8.034 -25.024 1.00 94.94 89 THR A C 1
ATOM 678 O O . THR A 1 89 ? 17.904 -7.769 -23.837 1.00 94.94 89 THR A O 1
ATOM 681 N N . PRO A 1 90 ? 17.182 -8.529 -25.835 1.00 94.50 90 PRO A N 1
ATOM 682 C CA . PRO A 1 90 ? 15.828 -8.826 -25.366 1.00 94.50 90 PRO A CA 1
ATOM 683 C C . PRO A 1 90 ? 15.795 -9.726 -24.128 1.00 94.50 90 PRO A C 1
ATOM 685 O O . PRO A 1 90 ? 15.066 -9.454 -23.178 1.00 94.50 90 PRO A O 1
ATOM 688 N N . GLU A 1 91 ? 16.625 -10.767 -24.108 1.00 93.25 91 GLU A N 1
ATOM 689 C CA . GLU A 1 91 ? 16.697 -11.731 -23.010 1.00 93.25 91 GLU A CA 1
ATOM 690 C C . GLU A 1 91 ? 17.209 -11.061 -21.735 1.00 93.25 91 GLU A C 1
ATOM 692 O O . GLU A 1 91 ? 16.645 -11.255 -20.662 1.00 93.25 91 GLU A O 1
ATOM 697 N N . ALA A 1 92 ? 18.239 -10.218 -21.847 1.00 93.62 92 ALA A N 1
ATOM 698 C CA . ALA A 1 92 ? 18.768 -9.477 -20.709 1.00 93.62 92 ALA A CA 1
ATOM 699 C C . ALA A 1 92 ? 17.740 -8.481 -20.143 1.00 93.62 92 ALA A C 1
ATOM 701 O O . ALA A 1 92 ? 17.624 -8.353 -18.924 1.00 93.62 92 ALA A O 1
ATOM 702 N N . ALA A 1 93 ? 16.962 -7.818 -21.005 1.00 93.88 93 ALA A N 1
ATOM 703 C CA . ALA A 1 93 ? 15.890 -6.918 -20.584 1.00 93.88 93 ALA A CA 1
ATOM 704 C C . ALA A 1 93 ? 14.762 -7.661 -19.846 1.00 93.88 93 ALA A C 1
ATOM 706 O O . ALA A 1 93 ? 14.282 -7.188 -18.814 1.00 93.88 93 ALA A O 1
ATOM 707 N N . ILE A 1 94 ? 14.359 -8.833 -20.348 1.00 93.12 94 ILE A N 1
ATOM 708 C CA . ILE A 1 94 ? 13.343 -9.682 -19.711 1.00 93.12 94 ILE A CA 1
ATOM 709 C C . ILE A 1 94 ? 13.851 -10.212 -18.370 1.00 93.12 94 ILE A C 1
ATOM 711 O O . ILE A 1 94 ? 13.142 -10.090 -17.374 1.00 93.12 94 ILE A O 1
ATOM 715 N N . ASN A 1 95 ? 15.077 -10.735 -18.316 1.00 92.50 95 ASN A N 1
ATOM 716 C CA . ASN A 1 95 ? 15.666 -11.239 -17.076 1.00 92.50 95 ASN A CA 1
ATOM 717 C C . ASN A 1 95 ? 15.768 -10.131 -16.025 1.00 92.50 95 ASN A C 1
ATOM 719 O O . ASN A 1 95 ? 15.399 -10.343 -14.878 1.00 92.50 95 ASN A O 1
ATOM 723 N N . TRP A 1 96 ? 16.176 -8.916 -16.408 1.00 91.25 96 TRP A N 1
ATOM 724 C CA . TRP A 1 96 ? 16.174 -7.771 -15.492 1.00 91.25 96 TRP A CA 1
ATOM 725 C C . TRP A 1 96 ? 14.777 -7.477 -14.917 1.00 91.25 96 TRP A C 1
ATOM 727 O O . TRP A 1 96 ? 14.651 -7.162 -13.734 1.00 91.25 96 TRP A O 1
ATOM 737 N N . LEU A 1 97 ? 13.733 -7.590 -15.741 1.00 91.69 97 LEU A N 1
ATOM 738 C CA . LEU A 1 97 ? 12.358 -7.312 -15.335 1.00 91.69 97 LEU A CA 1
ATOM 739 C C . LEU A 1 97 ? 11.774 -8.415 -14.437 1.00 91.69 97 LEU A C 1
ATOM 741 O O . LEU A 1 97 ? 11.053 -8.102 -13.491 1.00 91.69 97 LEU A O 1
ATOM 745 N N . VAL A 1 98 ? 12.048 -9.685 -14.750 1.00 90.44 98 VAL A N 1
ATOM 746 C CA . VAL A 1 98 ? 11.483 -10.859 -14.063 1.00 90.44 98 VAL A CA 1
ATOM 747 C C . VAL A 1 98 ? 12.271 -11.220 -12.806 1.00 90.44 98 VAL A C 1
ATOM 749 O O . VAL A 1 98 ? 11.667 -11.482 -11.769 1.00 90.44 98 VAL A O 1
ATOM 752 N N . ASP A 1 99 ? 13.601 -11.143 -12.849 1.00 89.19 99 ASP A N 1
ATOM 753 C CA . ASP A 1 99 ? 14.487 -11.482 -11.729 1.00 89.19 99 ASP A CA 1
ATOM 754 C C . ASP A 1 99 ? 14.718 -10.278 -10.804 1.00 89.19 99 ASP A C 1
ATOM 756 O O . ASP A 1 99 ? 15.828 -9.999 -10.334 1.00 89.19 99 ASP A O 1
ATOM 760 N N . TYR A 1 100 ? 13.647 -9.539 -10.516 1.00 88.31 100 TYR A N 1
ATOM 761 C CA . TYR A 1 100 ? 13.696 -8.319 -9.712 1.00 88.31 100 TYR A CA 1
ATOM 762 C C . TYR A 1 100 ? 14.174 -8.562 -8.270 1.00 88.31 100 TYR A C 1
ATOM 764 O O . TYR A 1 100 ? 14.624 -7.620 -7.617 1.00 88.31 100 TYR A O 1
ATOM 772 N N . SER A 1 101 ? 14.159 -9.807 -7.773 1.00 84.50 101 SER A N 1
ATOM 773 C CA . SER A 1 101 ? 14.737 -10.183 -6.473 1.00 84.50 101 SER A CA 1
ATOM 774 C C . SER A 1 101 ? 16.238 -9.892 -6.379 1.00 84.50 101 SER A C 1
ATOM 776 O O . SER A 1 101 ? 16.745 -9.654 -5.284 1.00 84.50 101 SER A O 1
ATOM 778 N N . ASN A 1 102 ? 16.938 -9.872 -7.518 1.00 85.56 102 ASN A N 1
ATOM 779 C CA . ASN A 1 102 ? 18.361 -9.544 -7.603 1.00 85.56 102 ASN A CA 1
ATOM 780 C C . ASN A 1 102 ? 18.625 -8.031 -7.686 1.00 85.56 102 ASN A C 1
ATOM 782 O O . ASN A 1 102 ? 19.764 -7.595 -7.524 1.00 85.56 102 ASN A O 1
ATOM 786 N N . SER A 1 103 ? 17.589 -7.223 -7.926 1.00 86.44 103 SER A N 1
ATOM 787 C CA . SER A 1 103 ? 17.688 -5.761 -7.919 1.00 86.44 103 SER A CA 1
ATOM 788 C C . SER A 1 103 ? 17.500 -5.228 -6.496 1.00 86.44 103 SER A C 1
ATOM 790 O O . SER A 1 103 ? 16.671 -5.763 -5.761 1.00 86.44 103 SER A O 1
ATOM 792 N N . PRO A 1 104 ? 18.218 -4.183 -6.059 1.00 86.50 104 PRO A N 1
ATOM 793 C CA . PRO A 1 104 ? 18.021 -3.611 -4.730 1.00 86.50 104 PRO A CA 1
ATOM 794 C C . PRO A 1 104 ? 16.631 -2.965 -4.602 1.00 86.50 104 PRO A C 1
ATOM 796 O O . PRO A 1 104 ? 16.192 -2.245 -5.497 1.00 86.50 104 PRO A O 1
ATOM 799 N N . ASP A 1 105 ? 15.945 -3.186 -3.475 1.00 89.19 105 ASP A N 1
ATOM 800 C CA . ASP A 1 105 ? 14.755 -2.398 -3.132 1.00 89.19 105 ASP A CA 1
ATOM 801 C C . ASP A 1 105 ? 15.193 -1.066 -2.517 1.00 89.19 105 ASP A C 1
ATOM 803 O O . ASP A 1 105 ? 15.512 -0.970 -1.332 1.00 89.19 105 ASP A O 1
ATOM 807 N N . THR A 1 106 ? 15.255 -0.038 -3.356 1.00 89.88 106 THR A N 1
ATOM 808 C CA . THR A 1 106 ? 15.598 1.328 -2.946 1.00 89.88 106 THR A CA 1
ATOM 809 C C . THR A 1 106 ? 14.370 2.171 -2.624 1.00 89.88 106 THR A C 1
ATOM 811 O O . THR A 1 106 ? 14.512 3.340 -2.261 1.00 89.88 106 THR A O 1
ATOM 814 N N . ALA A 1 107 ? 13.163 1.634 -2.807 1.00 89.88 107 ALA A N 1
ATOM 815 C CA . ALA A 1 107 ? 11.954 2.407 -2.610 1.00 89.88 107 ALA A CA 1
ATOM 816 C C . ALA A 1 107 ? 11.716 2.632 -1.102 1.00 89.88 107 ALA A C 1
ATOM 818 O O . ALA A 1 107 ? 11.969 1.737 -0.290 1.00 89.88 107 ALA A O 1
ATOM 819 N N . PRO A 1 108 ? 11.226 3.815 -0.681 1.00 90.44 108 PRO A N 1
ATOM 820 C CA . PRO A 1 108 ? 11.056 4.113 0.737 1.00 90.44 108 PRO A CA 1
ATOM 821 C C . PRO A 1 108 ? 10.155 3.092 1.441 1.00 90.44 108 PRO A C 1
ATOM 823 O O . PRO A 1 108 ? 9.095 2.722 0.924 1.00 90.44 108 PRO A O 1
ATOM 826 N N . ALA A 1 109 ? 10.547 2.656 2.638 1.00 92.44 109 ALA A N 1
ATOM 827 C CA . ALA A 1 109 ? 9.716 1.798 3.481 1.00 92.44 109 ALA A CA 1
ATOM 828 C C . ALA A 1 109 ? 8.481 2.558 3.996 1.00 92.44 109 ALA A C 1
ATOM 830 O O . ALA A 1 109 ? 8.528 3.775 4.208 1.00 92.44 109 ALA A O 1
ATOM 831 N N . TYR A 1 110 ? 7.373 1.848 4.225 1.00 94.75 110 TYR A N 1
ATOM 832 C CA . TYR A 1 110 ? 6.177 2.478 4.778 1.00 94.75 110 TYR A CA 1
ATOM 833 C C . TYR A 1 110 ? 6.419 2.896 6.226 1.00 94.75 110 TYR A C 1
ATOM 835 O O . TYR A 1 110 ? 6.713 2.072 7.092 1.00 94.75 110 TYR A O 1
ATOM 843 N N . LYS A 1 111 ? 6.241 4.186 6.511 1.00 94.06 111 LYS A N 1
ATOM 844 C CA . LYS A 1 111 ? 6.285 4.714 7.873 1.00 94.06 111 LYS A CA 1
ATOM 845 C C . LYS A 1 111 ? 4.871 4.985 8.369 1.00 94.06 111 LYS A C 1
ATOM 847 O O . LYS A 1 111 ? 4.289 6.031 8.055 1.00 94.06 111 LYS A O 1
ATOM 852 N N . ALA A 1 112 ? 4.363 4.053 9.173 1.00 90.12 112 ALA A N 1
ATOM 853 C CA . ALA A 1 112 ? 3.086 4.199 9.856 1.00 90.12 112 ALA A CA 1
ATOM 854 C C . ALA A 1 112 ? 3.067 5.467 10.721 1.00 90.12 112 ALA A C 1
ATOM 856 O O . ALA A 1 112 ? 4.081 5.892 11.288 1.00 90.12 112 ALA A O 1
ATOM 857 N N . SER A 1 113 ? 1.907 6.103 10.792 1.00 91.19 113 SER A N 1
ATOM 858 C CA . SER A 1 113 ? 1.731 7.333 11.542 1.00 91.19 113 SER A CA 1
ATOM 859 C C . SER A 1 113 ? 1.432 7.076 13.021 1.00 91.19 113 SER A C 1
ATOM 861 O O . SER A 1 113 ? 0.818 6.068 13.371 1.00 91.19 113 SER A O 1
ATOM 863 N N . PRO A 1 114 ? 1.797 8.014 13.914 1.00 90.56 114 PRO A N 1
ATOM 864 C CA . PRO A 1 114 ? 1.498 7.889 15.339 1.00 90.56 114 PRO A CA 1
ATOM 865 C C . PRO A 1 114 ? 0.019 8.171 15.666 1.00 90.56 114 PRO A C 1
ATOM 867 O O . PRO A 1 114 ? -0.335 8.269 16.835 1.00 90.56 114 PRO A O 1
ATOM 870 N N . ILE A 1 115 ? -0.851 8.367 14.662 1.00 88.56 115 ILE A N 1
ATOM 871 C CA . ILE A 1 115 ? -2.274 8.678 14.881 1.00 88.56 115 ILE A CA 1
ATOM 872 C C . ILE A 1 115 ? -3.052 7.476 15.426 1.00 88.56 115 ILE A C 1
ATOM 874 O O . ILE A 1 115 ? -4.117 7.633 16.027 1.00 88.56 115 ILE A O 1
ATOM 878 N N . TRP A 1 116 ? -2.555 6.271 15.156 1.00 85.38 116 TRP A N 1
ATOM 879 C CA . TRP A 1 116 ? -3.170 5.039 15.602 1.00 85.38 116 TRP A CA 1
ATOM 880 C C . TRP A 1 116 ? -2.775 4.744 17.053 1.00 85.38 116 TRP A C 1
ATOM 882 O O . TRP A 1 116 ? -1.637 4.964 17.455 1.00 85.38 116 TRP A O 1
ATOM 892 N N . ASP A 1 117 ? -3.729 4.244 17.835 1.00 87.38 117 ASP A N 1
ATOM 893 C CA . ASP A 1 117 ? -3.559 3.952 19.259 1.00 87.38 117 ASP A CA 1
ATOM 894 C C . ASP A 1 117 ? -3.658 2.434 19.492 1.00 87.38 117 ASP A C 1
ATOM 896 O O . ASP A 1 117 ? -4.700 1.861 19.151 1.00 87.38 117 ASP A O 1
ATOM 900 N N . PRO A 1 118 ? -2.643 1.801 20.114 1.00 89.19 118 PRO A N 1
ATOM 901 C CA . PRO A 1 118 ? -2.664 0.390 20.505 1.00 89.19 118 PRO A CA 1
ATOM 902 C C . PRO A 1 118 ? -3.890 -0.042 21.304 1.00 89.19 118 PRO A C 1
ATOM 904 O O . PRO A 1 118 ? -4.379 -1.154 21.121 1.00 89.19 118 PRO A O 1
ATOM 907 N N . GLY A 1 119 ? -4.436 0.839 22.144 1.00 88.75 119 GLY A N 1
ATOM 908 C CA . GLY A 1 119 ? -5.631 0.556 22.930 1.00 88.75 119 GLY A CA 1
ATOM 909 C C . GLY A 1 119 ? -6.873 0.289 22.079 1.00 88.75 119 GLY A C 1
ATOM 910 O O . GLY A 1 119 ? -7.842 -0.257 22.597 1.00 88.75 119 GLY A O 1
ATOM 911 N N . MET A 1 120 ? -6.868 0.647 20.790 1.00 89.12 120 MET A N 1
ATOM 912 C CA . MET A 1 120 ? -7.975 0.395 19.864 1.00 89.12 120 MET A CA 1
ATOM 913 C C . MET A 1 120 ? -8.019 -1.041 19.320 1.00 89.12 120 MET A C 1
ATOM 915 O O . MET A 1 120 ? -8.985 -1.368 18.633 1.00 89.12 120 MET A O 1
ATOM 919 N N . ASP A 1 121 ? -7.034 -1.890 19.623 1.00 88.94 121 ASP A N 1
ATOM 920 C CA . ASP A 1 121 ? -6.959 -3.283 19.168 1.00 88.94 121 ASP A CA 1
ATOM 921 C C . ASP A 1 121 ? -7.392 -4.266 20.280 1.00 88.94 121 ASP A C 1
ATOM 923 O O . ASP A 1 121 ? -6.838 -4.204 21.380 1.00 88.94 121 ASP A O 1
ATOM 927 N N . PRO A 1 122 ? -8.365 -5.178 20.063 1.00 88.81 122 PRO A N 1
ATOM 928 C CA . PRO A 1 122 ? -9.174 -5.365 18.860 1.00 88.81 122 PRO A CA 1
ATOM 929 C C . PRO A 1 122 ? -10.287 -4.326 18.715 1.00 88.81 122 PRO A C 1
ATOM 931 O O . PRO A 1 122 ? -11.081 -4.093 19.641 1.00 88.81 122 PRO A O 1
ATOM 934 N N . PHE A 1 123 ? -10.412 -3.784 17.501 1.00 91.31 123 PHE A N 1
ATOM 935 C CA . PHE A 1 123 ? -11.409 -2.760 17.210 1.00 91.31 123 PHE A CA 1
ATOM 936 C C . PHE A 1 123 ? -12.834 -3.346 17.261 1.00 91.31 123 PHE A C 1
ATOM 938 O O . PHE A 1 123 ? -13.112 -4.390 16.661 1.00 91.31 123 PHE A O 1
ATOM 945 N N . PRO A 1 124 ? -13.773 -2.709 17.980 1.00 92.69 124 PRO A N 1
ATOM 946 C CA . PRO A 1 124 ? -15.130 -3.218 18.152 1.00 92.69 124 PRO A CA 1
ATOM 947 C C . PRO A 1 124 ? -15.920 -3.236 16.834 1.00 92.69 124 PRO A C 1
ATOM 949 O O . PRO A 1 124 ? -15.928 -2.267 16.073 1.00 92.69 124 PRO A O 1
ATOM 952 N N . LYS A 1 125 ? -16.680 -4.315 16.587 1.00 91.00 125 LYS A N 1
ATOM 953 C CA . LYS A 1 125 ? -17.466 -4.499 15.343 1.00 91.00 125 LYS A CA 1
ATOM 954 C C . LYS A 1 125 ? -18.524 -3.413 15.124 1.00 91.00 125 LYS A C 1
ATOM 956 O O . LYS A 1 125 ? -18.932 -3.147 13.996 1.00 91.00 125 LYS A O 1
ATOM 961 N N . SER A 1 126 ? -19.024 -2.812 16.203 1.00 93.62 126 SER A N 1
ATOM 962 C CA . SER A 1 126 ? -19.992 -1.720 16.134 1.00 93.62 126 SER A CA 1
ATOM 963 C C . SER A 1 126 ? -19.868 -0.786 17.330 1.00 93.62 126 SER A C 1
ATOM 965 O O . SER A 1 126 ? -19.399 -1.176 18.399 1.00 93.62 126 SER A O 1
ATOM 967 N N . ARG A 1 127 ? -20.399 0.432 17.186 1.00 94.81 127 ARG A N 1
ATOM 968 C CA . ARG A 1 127 ? -20.515 1.390 18.293 1.00 94.81 127 ARG A CA 1
ATOM 969 C C . ARG A 1 127 ? -21.274 0.802 19.486 1.00 94.81 127 ARG A C 1
ATOM 971 O O . ARG A 1 127 ? -20.916 1.060 20.628 1.00 94.81 127 ARG A O 1
ATOM 978 N N . ALA A 1 128 ? -22.332 0.030 19.229 1.00 95.62 128 ALA A N 1
ATOM 979 C CA . ALA A 1 128 ? -23.122 -0.588 20.291 1.00 95.62 128 ALA A CA 1
ATOM 980 C C . ALA A 1 128 ? -22.288 -1.597 21.087 1.00 95.62 128 ALA A C 1
ATOM 982 O O . ALA A 1 128 ? -22.432 -1.697 22.297 1.00 95.62 128 ALA A O 1
ATOM 983 N N . GLU A 1 129 ? -21.396 -2.313 20.407 1.00 95.31 129 GLU A N 1
ATOM 984 C CA . GLU A 1 129 ? -20.489 -3.266 21.032 1.00 95.31 129 GLU A CA 1
ATOM 985 C C . GLU A 1 129 ? -19.411 -2.558 21.865 1.00 95.31 129 GLU A C 1
ATOM 987 O O . GLU A 1 129 ? -19.246 -2.900 23.033 1.00 95.31 129 GLU A O 1
ATOM 992 N N . ALA A 1 130 ? -18.820 -1.477 21.343 1.00 95.69 130 ALA A N 1
ATOM 993 C CA . ALA A 1 130 ? -17.896 -0.622 22.093 1.00 95.69 130 ALA A CA 1
ATOM 994 C C . ALA A 1 130 ? -18.521 -0.088 23.396 1.00 95.69 130 ALA A C 1
ATOM 996 O O . ALA A 1 130 ? -17.913 -0.129 24.464 1.00 95.69 130 ALA A O 1
ATOM 997 N N . VAL A 1 131 ? -19.770 0.382 23.310 1.00 96.56 131 VAL A N 1
ATOM 998 C CA . VAL A 1 131 ? -20.526 0.901 24.457 1.00 96.56 131 VAL A CA 1
ATOM 999 C C . VAL A 1 131 ? -20.887 -0.200 25.454 1.00 96.56 131 VAL A C 1
ATOM 1001 O O . VAL A 1 131 ? -20.844 0.057 26.654 1.00 96.56 131 VAL A O 1
ATOM 1004 N N . ARG A 1 132 ? -21.234 -1.409 24.990 1.00 96.62 132 ARG A N 1
ATOM 1005 C CA . ARG A 1 132 ? -21.476 -2.553 25.884 1.00 96.62 132 ARG A CA 1
ATOM 1006 C C . ARG A 1 132 ? -20.217 -2.903 26.670 1.00 96.62 132 ARG A C 1
ATOM 1008 O O . ARG A 1 132 ? -20.277 -2.872 27.890 1.00 96.62 132 ARG A O 1
ATOM 1015 N N . ARG A 1 133 ? -19.071 -3.077 25.991 1.00 95.19 133 ARG A N 1
ATOM 1016 C CA . ARG A 1 133 ? -17.776 -3.319 26.659 1.00 95.19 133 ARG A CA 1
ATOM 1017 C C . ARG A 1 133 ? -17.513 -2.281 27.750 1.00 95.19 133 ARG A C 1
ATOM 1019 O O . ARG A 1 133 ? -17.270 -2.645 28.887 1.00 95.19 133 ARG A O 1
ATOM 1026 N N . ALA A 1 134 ? -17.662 -0.999 27.419 1.00 95.75 134 ALA A N 1
ATOM 1027 C CA . ALA A 1 134 ? -17.432 0.091 28.362 1.00 95.75 134 ALA A CA 1
ATOM 1028 C 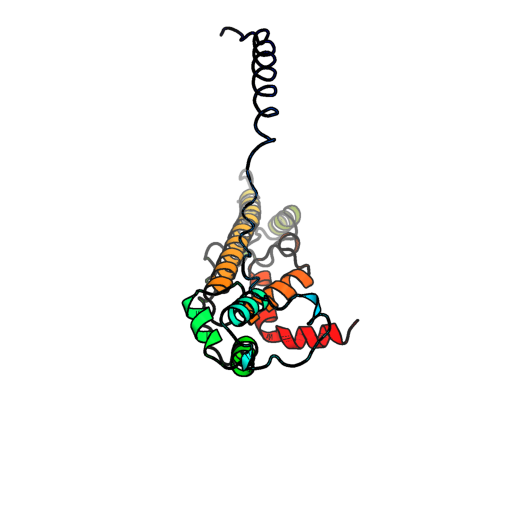C . ALA A 1 134 ? -18.387 0.110 29.563 1.00 95.75 134 ALA A C 1
ATOM 1030 O O . ALA A 1 134 ? -17.994 0.550 30.639 1.00 95.75 134 ALA A O 1
ATOM 1031 N N . ARG A 1 135 ? -19.637 -0.336 29.395 1.00 94.06 135 ARG A N 1
ATOM 1032 C CA . ARG A 1 135 ? -20.592 -0.460 30.502 1.00 94.06 135 ARG A CA 1
ATOM 1033 C C . ARG A 1 135 ? -20.215 -1.607 31.434 1.00 94.06 135 ARG A C 1
ATOM 1035 O O . ARG A 1 135 ? -20.320 -1.444 32.642 1.00 94.06 135 ARG A O 1
ATOM 1042 N N . ASP A 1 136 ? -19.785 -2.723 30.860 1.00 95.50 136 ASP A N 1
ATOM 1043 C CA . ASP A 1 136 ? -19.531 -3.955 31.602 1.00 95.50 136 ASP A CA 1
ATOM 1044 C C . ASP A 1 136 ? -18.175 -3.909 32.329 1.00 95.50 136 ASP A C 1
ATOM 1046 O O . ASP A 1 136 ? -18.048 -4.429 33.433 1.00 95.50 136 ASP A O 1
ATOM 1050 N N . THR A 1 137 ? -17.164 -3.257 31.740 1.00 94.94 137 THR A N 1
ATOM 1051 C CA . THR A 1 137 ? -15.786 -3.220 32.272 1.00 94.94 137 THR A CA 1
ATOM 1052 C C . THR A 1 137 ? -15.331 -1.839 32.750 1.00 94.94 137 THR A C 1
ATOM 1054 O O . THR A 1 137 ? -14.223 -1.698 33.263 1.00 94.94 137 THR A O 1
ATOM 1057 N N . GLY A 1 138 ? -16.132 -0.792 32.536 1.00 94.62 138 GLY A N 1
ATOM 1058 C CA . GLY A 1 138 ? -15.758 0.597 32.823 1.00 94.62 138 GLY A CA 1
ATOM 1059 C C . GLY A 1 138 ? -14.824 1.245 31.789 1.00 94.62 138 GLY A C 1
ATOM 1060 O O . GLY A 1 138 ? -14.508 2.430 31.914 1.00 94.62 138 GLY A O 1
ATOM 1061 N N . SER A 1 139 ? -14.384 0.524 30.750 1.00 94.62 139 SER A N 1
ATOM 1062 C CA . SER A 1 139 ? -13.504 1.072 29.706 1.00 94.62 139 SER A CA 1
ATOM 1063 C C . SER A 1 139 ? -13.642 0.360 28.356 1.00 94.62 139 SER A C 1
ATOM 1065 O O . SER A 1 139 ? -14.104 -0.774 28.252 1.00 94.62 139 SER A O 1
ATOM 1067 N N . SER A 1 140 ? -13.260 1.034 27.272 1.00 95.31 140 SER A N 1
ATOM 1068 C CA . SER A 1 140 ? -13.186 0.433 25.939 1.00 95.31 140 SER A CA 1
ATOM 1069 C C . SER A 1 140 ? -12.212 1.202 25.054 1.00 95.31 140 SER A C 1
ATOM 1071 O O . SER A 1 140 ? -12.123 2.425 25.142 1.00 95.31 140 SER A O 1
ATOM 1073 N N . MET A 1 141 ? -11.498 0.487 24.181 1.00 94.19 141 MET A N 1
ATOM 1074 C CA . MET A 1 141 ? -10.518 1.058 23.248 1.00 94.19 141 MET A CA 1
ATOM 1075 C C . MET A 1 141 ? -9.446 1.935 23.935 1.00 94.19 141 MET A C 1
ATOM 1077 O O . MET A 1 141 ? -9.080 2.996 23.424 1.00 94.19 141 MET A O 1
ATOM 1081 N N . GLY A 1 142 ? -9.012 1.541 25.139 1.00 93.12 142 GLY A N 1
ATOM 1082 C CA . GLY A 1 142 ? -8.048 2.293 25.952 1.00 93.12 142 GLY A CA 1
ATOM 1083 C C . GLY A 1 142 ? -8.602 3.551 26.633 1.00 93.12 142 GLY A C 1
ATOM 1084 O O . GLY A 1 142 ? -7.829 4.336 27.170 1.00 93.12 142 GLY A O 1
ATOM 1085 N N . VAL A 1 143 ? -9.923 3.770 26.616 1.00 95.12 143 VAL A N 1
ATOM 1086 C CA . VAL A 1 143 ? -10.566 4.950 27.216 1.00 95.12 143 VAL A CA 1
ATOM 1087 C C . VAL A 1 143 ? -11.591 4.532 28.269 1.00 95.12 143 VAL A C 1
ATOM 1089 O O . VAL A 1 143 ? -12.467 3.705 28.006 1.00 95.12 143 VAL A O 1
ATOM 1092 N N . SER A 1 144 ? -11.503 5.131 29.455 1.00 95.50 144 SER A N 1
ATOM 1093 C CA . SER A 1 144 ? -12.449 4.920 30.556 1.00 95.50 144 SER A CA 1
ATOM 1094 C C . SER A 1 144 ? -13.736 5.727 30.381 1.00 95.50 144 SER A C 1
ATOM 1096 O O . SER A 1 144 ? -13.749 6.794 29.759 1.00 95.50 144 SER A O 1
ATOM 1098 N N . ILE A 1 145 ? -14.831 5.223 30.948 1.00 96.31 145 ILE A N 1
ATOM 1099 C CA . ILE A 1 145 ? -16.070 5.997 31.084 1.00 96.31 145 ILE A CA 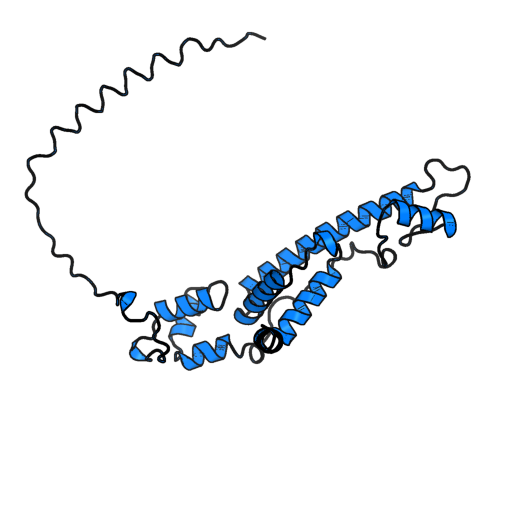1
ATOM 1100 C C . ILE A 1 145 ? -15.910 7.084 32.147 1.00 96.31 145 ILE A C 1
ATOM 1102 O O . ILE A 1 145 ? -15.085 6.962 33.052 1.00 96.31 145 ILE A O 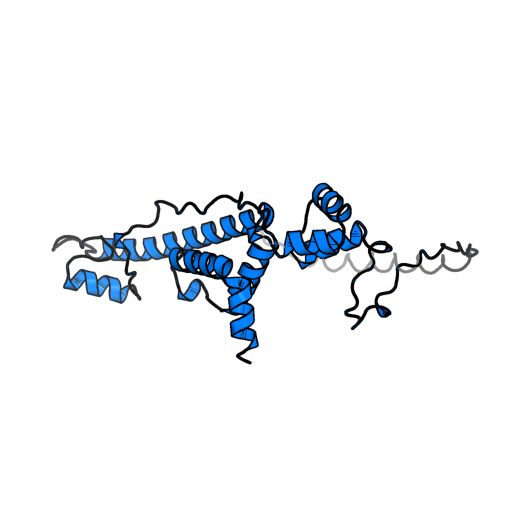1
ATOM 1106 N N . LEU A 1 146 ? -16.728 8.133 32.063 1.00 95.62 146 LEU A N 1
ATOM 1107 C CA . LEU A 1 146 ? -16.747 9.158 33.105 1.00 95.62 146 LEU A CA 1
ATOM 1108 C C . LEU A 1 146 ? -17.379 8.626 34.409 1.00 95.62 146 LEU A C 1
ATOM 1110 O O . LEU A 1 146 ? -18.251 7.735 34.355 1.00 95.62 146 LEU A O 1
ATOM 1114 N N . PRO A 1 147 ? -16.982 9.196 35.563 1.00 94.12 147 PRO A N 1
ATOM 1115 C CA . PRO A 1 147 ? -17.580 8.933 36.866 1.00 94.12 147 PRO A CA 1
ATOM 1116 C C . PRO A 1 147 ? -19.109 8.976 36.883 1.00 94.12 147 PRO A C 1
ATOM 1118 O O . PRO A 1 147 ? -19.782 9.536 36.011 1.00 94.12 147 PRO A O 1
ATOM 1121 N N . GLU A 1 148 ? -19.678 8.334 37.895 1.00 89.06 148 GLU A N 1
ATOM 1122 C CA . GLU A 1 148 ? -21.117 8.354 38.120 1.00 89.06 148 GLU A CA 1
ATOM 1123 C C . GLU A 1 148 ? -21.611 9.762 38.474 1.00 89.06 148 GLU A C 1
ATOM 1125 O O . GLU A 1 148 ? -20.928 10.517 39.156 1.00 89.06 148 GLU A O 1
ATOM 1130 N N . GLY A 1 149 ? -22.780 10.138 37.948 1.00 89.69 149 GLY A N 1
ATOM 1131 C CA . GLY A 1 149 ? -23.329 11.493 38.074 1.00 89.69 149 GLY A CA 1
ATOM 1132 C C . GLY A 1 149 ? -22.908 12.472 36.971 1.00 89.69 149 GLY A C 1
ATOM 1133 O O . GLY A 1 149 ? -23.584 13.481 36.776 1.00 89.69 149 GLY A O 1
ATOM 1134 N N . GLU A 1 150 ? -21.869 12.175 36.185 1.00 91.50 150 GLU A N 1
ATOM 1135 C CA . GLU A 1 150 ? -21.480 13.039 35.066 1.00 91.50 150 GLU A CA 1
ATOM 1136 C C . GLU A 1 150 ? -22.416 12.905 33.854 1.00 91.50 150 GLU A C 1
ATOM 1138 O O . GLU A 1 150 ? -22.950 11.839 33.538 1.00 91.50 150 GLU A O 1
ATOM 1143 N N . SER A 1 151 ? -22.603 14.001 33.118 1.00 91.44 151 SER A N 1
ATOM 1144 C CA . SER A 1 151 ? -23.383 13.986 31.878 1.00 91.44 151 SER A CA 1
ATOM 1145 C C . SER A 1 151 ? -22.626 13.278 30.752 1.00 91.44 151 SER A C 1
ATOM 1147 O O . SER A 1 151 ? -21.427 13.462 30.575 1.00 91.44 151 SER A O 1
ATOM 1149 N N . ARG A 1 152 ? -23.344 12.505 29.924 1.00 92.62 152 ARG A N 1
ATOM 1150 C CA . ARG A 1 152 ? -22.792 11.798 28.747 1.00 92.62 152 ARG A CA 1
ATOM 1151 C C . ARG A 1 152 ? -21.589 10.895 29.077 1.00 92.62 152 ARG A C 1
ATOM 1153 O O . ARG A 1 152 ? -20.606 10.867 28.342 1.00 92.62 152 ARG A O 1
ATOM 1160 N N . ARG A 1 153 ? -21.701 10.084 30.131 1.00 94.12 153 ARG A N 1
ATOM 1161 C CA . ARG A 1 153 ? -20.614 9.229 30.657 1.00 94.12 153 ARG A CA 1
ATOM 1162 C C . ARG A 1 153 ? -19.881 8.355 29.637 1.00 94.12 153 ARG A C 1
ATOM 1164 O O . ARG A 1 153 ? -18.694 8.088 29.784 1.00 94.12 153 ARG A O 1
ATOM 1171 N N . LEU A 1 154 ? -20.588 7.905 28.601 1.00 94.94 154 LEU A N 1
ATOM 1172 C CA . LEU A 1 154 ? -20.060 7.033 27.546 1.00 94.94 154 LEU A CA 1
ATOM 1173 C C . LEU A 1 154 ? -19.472 7.805 26.352 1.00 94.94 154 LEU A C 1
ATOM 1175 O O . LEU A 1 154 ? -18.944 7.192 25.424 1.00 94.94 154 LEU A O 1
ATOM 1179 N N . GLN A 1 155 ? -19.570 9.137 26.339 1.00 95.69 155 GLN A N 1
ATOM 1180 C CA . GLN A 1 155 ? -19.115 9.967 25.225 1.00 95.69 155 GLN A CA 1
ATOM 1181 C C . GLN A 1 155 ? -17.622 9.806 24.914 1.00 95.69 155 GLN A C 1
ATOM 1183 O O . GLN A 1 155 ? -17.317 9.744 23.724 1.00 95.69 155 GLN A O 1
ATOM 1188 N N . PRO A 1 156 ? -16.696 9.676 25.889 1.00 96.38 156 PRO A N 1
ATOM 1189 C CA . PRO A 1 156 ? -15.283 9.444 25.578 1.00 96.38 156 PRO A CA 1
ATOM 1190 C C . PRO A 1 156 ? -15.065 8.181 24.736 1.00 96.38 156 PRO A C 1
ATOM 1192 O O . PRO A 1 156 ? -14.359 8.220 23.731 1.00 96.38 156 PRO A O 1
ATOM 1195 N N . VAL A 1 157 ? -15.760 7.090 25.069 1.00 96.50 157 VAL A N 1
ATOM 1196 C CA . VAL A 1 157 ? -15.711 5.825 24.318 1.00 96.50 157 VAL A CA 1
ATOM 1197 C C . VAL A 1 157 ? -16.309 5.985 22.920 1.00 96.50 157 VAL A C 1
ATOM 1199 O O . VAL A 1 157 ? -15.748 5.498 21.939 1.00 96.50 157 VAL A O 1
ATOM 1202 N N . VAL A 1 158 ? -17.431 6.700 22.797 1.00 96.44 158 VAL A N 1
ATOM 1203 C CA . VAL A 1 158 ? -18.050 6.981 21.491 1.00 96.44 158 VAL A CA 1
ATOM 1204 C C . VAL A 1 158 ? -17.140 7.857 20.623 1.00 96.44 158 VAL A C 1
ATOM 1206 O O . VAL A 1 158 ? -16.979 7.579 19.436 1.00 96.44 158 VAL A O 1
ATOM 1209 N N . ASN A 1 159 ? -16.504 8.876 21.200 1.00 96.44 159 ASN A N 1
ATOM 1210 C CA . ASN A 1 159 ? -15.531 9.719 20.508 1.00 96.44 159 ASN A CA 1
ATOM 1211 C C . ASN A 1 159 ? -14.334 8.888 20.041 1.00 96.44 159 ASN A C 1
ATOM 1213 O O . ASN A 1 159 ? -13.928 9.005 18.887 1.00 96.44 159 ASN A O 1
ATOM 1217 N N . LYS A 1 160 ? -13.820 8.001 20.903 1.00 95.56 160 LYS A N 1
ATOM 1218 C CA . LYS A 1 160 ? -12.719 7.094 20.571 1.00 95.56 160 LYS A CA 1
ATOM 1219 C C . LYS A 1 160 ? -13.073 6.153 19.420 1.00 95.56 160 LYS A C 1
ATOM 1221 O O . LYS A 1 160 ? -12.261 5.978 18.518 1.00 95.56 160 LYS A O 1
ATOM 1226 N N . PHE A 1 161 ? -14.299 5.628 19.396 1.00 95.38 161 PHE A N 1
ATOM 1227 C CA . PHE A 1 161 ? -14.798 4.808 18.290 1.00 95.38 161 PHE A CA 1
ATOM 1228 C C . PHE A 1 161 ? -14.714 5.553 16.951 1.00 95.38 161 PHE A C 1
ATOM 1230 O O . PHE A 1 161 ? -14.121 5.062 15.993 1.00 95.38 161 PHE A O 1
ATOM 1237 N N . PHE A 1 162 ? -15.285 6.760 16.870 1.00 94.56 162 PHE A N 1
ATOM 1238 C CA . PHE A 1 162 ? -15.271 7.535 15.625 1.00 94.56 162 PHE A CA 1
ATOM 1239 C C . PHE A 1 162 ? -13.875 8.038 15.256 1.00 94.56 162 PHE A C 1
ATOM 1241 O O . PHE A 1 162 ? -13.543 8.074 14.069 1.00 94.56 162 PHE A O 1
ATOM 1248 N N . PHE A 1 163 ? -13.046 8.362 16.251 1.00 94.38 163 PHE A N 1
ATOM 1249 C CA . PHE A 1 163 ? -11.633 8.650 16.040 1.00 94.38 163 PHE A CA 1
ATOM 1250 C C . PHE A 1 163 ? -10.931 7.474 15.360 1.00 94.38 163 PHE A C 1
ATOM 1252 O O . PHE A 1 163 ? -10.315 7.690 14.325 1.00 94.38 163 PHE A O 1
ATOM 1259 N N . GLY A 1 164 ? -11.088 6.244 15.862 1.00 92.50 164 GLY A N 1
ATOM 1260 C CA . GLY A 1 164 ? -10.483 5.048 15.266 1.00 92.50 164 GLY A CA 1
ATOM 1261 C C . GLY A 1 164 ? -10.921 4.796 13.823 1.00 92.50 164 GLY A C 1
ATOM 1262 O O . GLY A 1 164 ? -10.105 4.487 12.959 1.00 92.50 164 GLY A O 1
ATOM 1263 N N . LEU A 1 165 ? -12.204 5.016 13.517 1.00 91.56 165 LEU A N 1
ATOM 1264 C CA . LEU A 1 165 ? -12.693 4.914 12.139 1.00 91.56 165 LEU A CA 1
ATOM 1265 C C . LEU A 1 165 ? -12.051 5.949 11.214 1.00 91.56 165 LEU A C 1
ATOM 1267 O O . LEU A 1 165 ? -11.687 5.629 10.080 1.00 91.56 165 LEU A O 1
ATOM 1271 N N . ARG A 1 166 ? -11.933 7.195 11.682 1.00 91.88 166 ARG A N 1
ATOM 1272 C CA . ARG A 1 166 ? -11.353 8.278 10.888 1.00 91.88 166 ARG A CA 1
ATOM 1273 C C . ARG A 1 166 ? -9.844 8.120 10.743 1.00 91.88 166 ARG A C 1
ATOM 1275 O O . ARG A 1 166 ? -9.343 8.301 9.636 1.00 91.88 166 ARG A O 1
ATOM 1282 N N . SER A 1 167 ? -9.149 7.783 11.824 1.00 92.31 167 SER A N 1
ATOM 1283 C CA . SER A 1 167 ? -7.703 7.580 11.848 1.00 92.31 167 SER A CA 1
ATOM 1284 C C . SER A 1 167 ? -7.311 6.445 10.907 1.00 92.31 167 SER A C 1
ATOM 1286 O O . SER A 1 167 ? -6.451 6.644 10.055 1.00 92.31 167 SER A O 1
ATOM 1288 N N . ASN A 1 168 ? -8.036 5.321 10.939 1.00 91.25 168 ASN A N 1
ATOM 1289 C CA . ASN A 1 168 ? -7.807 4.221 10.012 1.00 91.25 168 ASN A CA 1
ATOM 1290 C C . ASN A 1 168 ? -8.056 4.611 8.546 1.00 91.25 168 ASN A C 1
ATOM 1292 O O . ASN A 1 168 ? -7.285 4.242 7.663 1.00 91.25 168 ASN A O 1
ATOM 1296 N N . ALA A 1 169 ? -9.122 5.369 8.265 1.00 90.12 169 ALA A N 1
ATOM 1297 C CA . ALA A 1 169 ? -9.406 5.826 6.904 1.00 90.12 169 ALA A CA 1
ATOM 1298 C C . ALA A 1 169 ? -8.290 6.732 6.354 1.00 90.12 169 ALA A C 1
ATOM 1300 O O . ALA A 1 169 ? -7.892 6.581 5.201 1.00 90.12 169 ALA A O 1
ATOM 1301 N N . VAL A 1 170 ? -7.765 7.644 7.181 1.00 92.38 170 VAL A N 1
ATOM 1302 C CA . VAL A 1 170 ? -6.618 8.491 6.818 1.00 92.38 170 VAL A CA 1
ATOM 1303 C C . VAL A 1 170 ? -5.362 7.645 6.609 1.00 92.38 170 VAL A C 1
ATOM 1305 O O . VAL A 1 170 ? -4.659 7.839 5.621 1.00 92.38 170 VAL A O 1
ATOM 1308 N N . GLU A 1 171 ? -5.100 6.676 7.486 1.00 92.75 171 GLU A N 1
ATOM 1309 C CA . GLU A 1 171 ? -3.922 5.812 7.373 1.00 92.75 171 GLU A CA 1
ATOM 1310 C C . GLU A 1 171 ? -3.977 4.926 6.123 1.00 92.75 171 GLU A C 1
ATOM 1312 O O . GLU A 1 171 ? -2.980 4.790 5.419 1.00 92.75 171 GLU A O 1
ATOM 1317 N N . THR A 1 172 ? -5.161 4.415 5.771 1.00 91.81 172 THR A N 1
ATOM 1318 C CA . THR A 1 172 ? -5.365 3.674 4.515 1.00 91.81 172 THR A CA 1
ATOM 1319 C C . THR A 1 172 ? -5.037 4.555 3.308 1.00 91.81 172 THR A C 1
ATOM 1321 O O . THR A 1 172 ? -4.367 4.113 2.380 1.00 91.81 172 THR A O 1
ATOM 1324 N N . GLN A 1 173 ? -5.483 5.816 3.309 1.00 92.19 173 GLN A N 1
ATOM 1325 C CA . GLN A 1 173 ? -5.174 6.743 2.221 1.00 92.19 173 GLN A CA 1
ATOM 1326 C C . GLN A 1 173 ? -3.664 6.993 2.119 1.00 92.19 173 GLN A C 1
ATOM 1328 O O . GLN A 1 173 ? -3.118 6.966 1.021 1.00 92.19 173 GLN A O 1
ATOM 1333 N N . ARG A 1 174 ? -2.976 7.166 3.254 1.00 94.81 174 ARG A N 1
ATOM 1334 C CA . ARG A 1 174 ? -1.512 7.297 3.285 1.00 94.81 174 ARG A CA 1
ATOM 1335 C C . ARG A 1 174 ? -0.804 6.061 2.747 1.00 94.81 174 ARG A C 1
ATOM 1337 O O . ARG A 1 174 ? 0.175 6.204 2.026 1.00 94.81 174 ARG A O 1
ATOM 1344 N N . LEU A 1 175 ? -1.285 4.871 3.103 1.00 94.62 175 LEU A N 1
ATOM 1345 C CA . LEU A 1 175 ? -0.758 3.611 2.590 1.00 94.62 175 LEU A CA 1
ATOM 1346 C C . LEU A 1 175 ? -0.918 3.522 1.067 1.00 94.62 175 LEU A C 1
ATOM 1348 O O . LEU A 1 175 ? 0.030 3.162 0.377 1.00 94.62 175 LEU A O 1
ATOM 1352 N N . ALA A 1 176 ? -2.084 3.902 0.538 1.00 92.94 176 ALA A N 1
ATOM 1353 C CA . ALA A 1 176 ? -2.329 3.924 -0.902 1.00 92.94 176 ALA A CA 1
ATOM 1354 C C . ALA A 1 176 ? -1.416 4.924 -1.630 1.00 92.94 176 ALA A C 1
ATOM 1356 O O . ALA A 1 176 ? -0.845 4.583 -2.662 1.00 92.94 176 ALA A O 1
ATOM 1357 N N . THR A 1 177 ? -1.235 6.131 -1.082 1.00 95.38 177 THR A N 1
ATOM 1358 C CA . THR A 1 177 ? -0.312 7.132 -1.641 1.00 95.38 177 THR A CA 1
ATOM 1359 C C . THR A 1 177 ? 1.128 6.631 -1.632 1.00 95.38 177 THR A C 1
ATOM 1361 O O . THR A 1 177 ? 1.774 6.659 -2.671 1.00 95.38 177 THR A O 1
ATOM 1364 N N . TRP A 1 178 ? 1.601 6.101 -0.502 1.00 96.00 178 TRP A N 1
ATOM 1365 C CA . TRP A 1 178 ? 2.939 5.516 -0.399 1.00 96.00 178 TRP A CA 1
ATOM 1366 C C . TRP A 1 178 ? 3.153 4.393 -1.417 1.00 96.00 178 TRP A C 1
ATOM 1368 O O . TRP A 1 178 ? 4.187 4.340 -2.076 1.00 96.00 178 TRP A O 1
ATOM 1378 N N . TRP A 1 179 ? 2.174 3.501 -1.581 1.00 95.50 179 TRP A N 1
ATOM 1379 C CA . TRP A 1 179 ? 2.297 2.415 -2.546 1.00 95.50 179 TRP A CA 1
ATOM 1380 C C . TRP A 1 179 ? 2.330 2.937 -3.988 1.00 95.50 179 TRP A C 1
ATOM 1382 O O . TRP A 1 179 ? 3.156 2.488 -4.778 1.00 95.50 179 TRP A O 1
ATOM 1392 N N . GLY A 1 180 ? 1.503 3.934 -4.311 1.00 95.00 180 GLY A N 1
ATOM 1393 C CA . GLY A 1 180 ? 1.546 4.614 -5.606 1.00 95.00 180 GLY A CA 1
ATOM 1394 C C . GLY A 1 180 ? 2.894 5.289 -5.876 1.00 95.00 180 GLY A C 1
ATOM 1395 O O . GLY A 1 180 ? 3.425 5.168 -6.972 1.00 95.00 180 GLY A O 1
ATOM 1396 N N . GLU A 1 181 ? 3.495 5.936 -4.877 1.00 94.38 181 GLU A N 1
ATOM 1397 C CA . GLU A 1 181 ? 4.846 6.500 -4.993 1.00 94.38 181 GLU A CA 1
ATOM 1398 C C . GLU A 1 181 ? 5.886 5.406 -5.252 1.00 94.38 181 GLU A C 1
ATOM 1400 O O . GLU A 1 181 ? 6.716 5.555 -6.147 1.00 94.38 181 GLU A O 1
ATOM 1405 N N . ARG A 1 182 ? 5.808 4.271 -4.543 1.00 94.25 182 ARG A N 1
ATOM 1406 C CA . ARG A 1 182 ? 6.687 3.118 -4.796 1.00 94.25 182 ARG A CA 1
ATOM 1407 C C . ARG A 1 182 ? 6.576 2.595 -6.224 1.00 94.25 182 ARG A C 1
ATOM 1409 O O . ARG A 1 182 ? 7.606 2.306 -6.818 1.00 94.25 182 ARG A O 1
ATOM 1416 N N . MET A 1 183 ? 5.373 2.525 -6.797 1.00 93.75 183 MET A N 1
ATOM 1417 C CA . MET A 1 183 ? 5.179 2.115 -8.197 1.00 93.75 183 MET A CA 1
ATOM 1418 C C . MET A 1 183 ? 5.901 3.027 -9.200 1.00 93.75 183 MET A C 1
ATOM 1420 O O . MET A 1 183 ? 6.248 2.569 -10.284 1.00 93.75 183 MET A O 1
ATOM 1424 N N . LEU A 1 184 ? 6.128 4.297 -8.849 1.00 90.88 184 LEU A N 1
ATOM 1425 C CA . LEU A 1 184 ? 6.795 5.274 -9.713 1.00 90.88 184 LEU A CA 1
ATOM 1426 C C . LEU A 1 184 ? 8.320 5.268 -9.574 1.00 90.88 184 LEU A C 1
ATOM 1428 O O . LEU A 1 184 ? 9.007 5.596 -10.534 1.00 90.88 184 LEU A O 1
ATOM 1432 N N . VAL A 1 185 ? 8.848 4.954 -8.386 1.00 90.44 185 VAL A N 1
ATOM 1433 C CA . VAL A 1 185 ? 10.286 5.115 -8.080 1.00 90.44 185 VAL A CA 1
ATOM 1434 C C . VAL A 1 185 ? 11.029 3.799 -7.850 1.00 90.44 185 VAL A C 1
ATOM 1436 O O . VAL A 1 185 ? 12.251 3.803 -7.705 1.00 90.44 185 VAL A O 1
ATOM 1439 N N . SER A 1 186 ? 10.316 2.676 -7.756 1.00 90.94 186 SER A N 1
ATOM 1440 C CA . SER A 1 186 ? 10.927 1.370 -7.515 1.00 90.94 186 SER A CA 1
ATOM 1441 C C . SER A 1 186 ? 11.707 0.882 -8.734 1.00 90.94 186 SER A C 1
ATOM 1443 O O . SER A 1 186 ? 11.234 0.941 -9.865 1.00 90.94 186 SER A O 1
ATOM 1445 N N . GLN A 1 187 ? 12.874 0.291 -8.481 1.00 90.31 187 GLN A N 1
ATOM 1446 C CA . GLN A 1 187 ? 13.656 -0.427 -9.493 1.00 90.31 187 GLN A CA 1
ATOM 1447 C C . GLN A 1 187 ? 13.102 -1.834 -9.781 1.00 90.31 187 GLN A C 1
ATOM 1449 O O . GLN A 1 187 ? 13.671 -2.571 -10.583 1.00 90.31 187 GLN A O 1
ATOM 1454 N N . ARG A 1 188 ? 11.992 -2.209 -9.132 1.00 92.50 188 ARG A N 1
ATOM 1455 C CA . ARG A 1 188 ? 11.309 -3.502 -9.257 1.00 92.50 188 ARG A CA 1
ATOM 1456 C C . ARG A 1 188 ? 9.875 -3.311 -9.781 1.00 92.50 188 ARG A C 1
ATOM 1458 O O . ARG A 1 188 ? 8.910 -3.593 -9.070 1.00 92.50 188 ARG A O 1
ATOM 1465 N N . PRO A 1 189 ? 9.690 -2.802 -11.013 1.00 92.50 189 PRO A N 1
ATOM 1466 C CA . PRO A 1 189 ? 8.367 -2.425 -11.512 1.00 92.50 189 PRO A CA 1
ATOM 1467 C C . PRO A 1 189 ? 7.408 -3.618 -11.644 1.00 92.50 189 PRO A C 1
ATOM 1469 O O . PRO A 1 189 ? 6.214 -3.474 -11.370 1.00 92.50 189 PRO A O 1
ATOM 1472 N N . LEU A 1 190 ? 7.920 -4.800 -12.011 1.00 92.75 190 LEU A N 1
ATOM 1473 C CA . LEU A 1 190 ? 7.098 -6.003 -12.137 1.00 92.75 190 LEU A CA 1
ATOM 1474 C C . LEU A 1 190 ? 6.576 -6.492 -10.778 1.00 92.75 190 LEU A C 1
ATOM 1476 O O . LEU A 1 190 ? 5.419 -6.895 -10.695 1.00 92.75 190 LEU A O 1
ATOM 1480 N N . GLU A 1 191 ? 7.379 -6.405 -9.713 1.00 93.00 191 GLU A N 1
ATOM 1481 C CA . GLU A 1 191 ? 6.975 -6.771 -8.345 1.00 93.00 191 GLU A CA 1
ATOM 1482 C C . GLU A 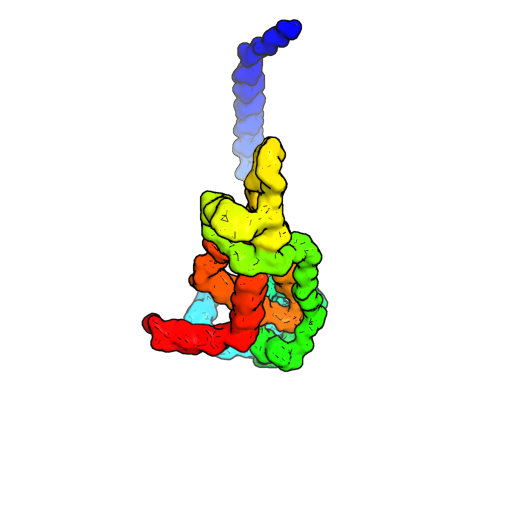1 191 ? 5.741 -5.972 -7.904 1.00 93.00 191 GLU A C 1
ATOM 1484 O O . GLU A 1 191 ? 4.728 -6.534 -7.478 1.00 93.00 191 GLU A O 1
ATOM 1489 N N . GLU A 1 192 ? 5.788 -4.650 -8.072 1.00 93.88 192 GLU A N 1
ATOM 1490 C CA . GLU A 1 192 ? 4.689 -3.765 -7.682 1.00 93.88 192 GLU A CA 1
ATOM 1491 C C . GLU A 1 192 ? 3.462 -3.947 -8.592 1.00 93.88 192 GLU A C 1
ATOM 1493 O O . GLU A 1 192 ? 2.322 -3.916 -8.116 1.00 93.88 192 GLU A O 1
ATOM 1498 N N . LYS A 1 193 ? 3.669 -4.216 -9.889 1.00 93.12 193 LYS A N 1
ATOM 1499 C CA . LYS A 1 193 ? 2.581 -4.503 -10.834 1.00 93.12 193 LYS A CA 1
ATOM 1500 C C . LYS A 1 193 ? 1.875 -5.822 -10.527 1.00 93.12 193 LYS A C 1
ATOM 1502 O O . LYS A 1 193 ? 0.644 -5.866 -10.527 1.00 93.12 193 LYS A O 1
ATOM 1507 N N . MET A 1 194 ? 2.630 -6.875 -10.219 1.00 92.19 194 MET A N 1
ATOM 1508 C CA . MET A 1 194 ? 2.087 -8.171 -9.806 1.00 92.19 194 MET A CA 1
ATOM 1509 C C . MET A 1 194 ? 1.341 -8.065 -8.479 1.00 92.19 194 MET A C 1
ATOM 1511 O O . MET A 1 194 ? 0.243 -8.604 -8.341 1.00 92.19 194 MET A O 1
ATOM 1515 N N . THR A 1 195 ? 1.885 -7.307 -7.528 1.00 92.50 195 THR A N 1
ATOM 1516 C CA . THR A 1 195 ? 1.215 -7.025 -6.253 1.00 92.50 195 THR A CA 1
ATOM 1517 C C . THR A 1 195 ? -0.123 -6.320 -6.487 1.00 92.50 195 THR A C 1
ATOM 1519 O O . THR A 1 195 ? -1.135 -6.718 -5.912 1.00 92.50 195 THR A O 1
ATOM 1522 N N . LEU A 1 196 ? -0.170 -5.321 -7.378 1.00 92.06 196 LEU A N 1
ATOM 1523 C CA . LEU A 1 196 ? -1.408 -4.618 -7.732 1.00 92.06 196 LEU A CA 1
ATOM 1524 C C . LEU A 1 196 ? -2.431 -5.540 -8.407 1.00 92.06 196 LEU A C 1
ATOM 1526 O O . LEU A 1 196 ? -3.614 -5.500 -8.063 1.00 92.06 196 LEU A O 1
ATOM 1530 N N . PHE A 1 197 ? -1.979 -6.385 -9.337 1.00 91.00 197 PHE A N 1
ATOM 1531 C CA . PHE A 1 197 ? -2.823 -7.374 -10.004 1.00 91.00 197 PHE A CA 1
ATOM 1532 C C . PHE A 1 197 ? -3.485 -8.317 -8.990 1.00 91.00 197 PHE A C 1
ATOM 1534 O O . PHE A 1 197 ? -4.713 -8.437 -8.960 1.00 91.00 197 PHE A O 1
ATOM 1541 N N . TRP A 1 198 ? -2.693 -8.927 -8.104 1.00 88.81 198 TRP A N 1
ATOM 1542 C CA . TRP A 1 198 ? -3.209 -9.860 -7.103 1.00 88.81 198 TRP A CA 1
ATOM 1543 C C . TRP A 1 198 ? -4.069 -9.182 -6.040 1.00 88.81 198 TRP A C 1
ATOM 1545 O O . TRP A 1 198 ? -5.085 -9.741 -5.625 1.00 88.81 198 TRP A O 1
ATOM 1555 N N . HIS A 1 199 ? -3.732 -7.955 -5.644 1.00 89.00 199 HIS A N 1
ATOM 1556 C CA . HIS A 1 199 ? -4.575 -7.161 -4.755 1.00 89.00 199 HIS A CA 1
ATOM 1557 C C . HIS A 1 199 ? -5.971 -6.936 -5.364 1.00 89.00 199 HIS A C 1
ATOM 1559 O O . HIS A 1 199 ? -6.981 -7.051 -4.669 1.00 89.00 199 HIS A O 1
ATOM 1565 N N . GLY A 1 200 ? -6.049 -6.656 -6.671 1.00 85.94 200 GLY A N 1
ATOM 1566 C CA . GLY A 1 200 ? -7.318 -6.555 -7.397 1.00 85.94 200 GLY A CA 1
ATOM 1567 C C . GLY A 1 200 ? -8.070 -7.886 -7.498 1.00 85.94 200 GLY A C 1
ATOM 1568 O O . GLY A 1 200 ? -9.296 -7.906 -7.395 1.00 85.94 200 GLY A O 1
ATOM 1569 N N . HIS A 1 201 ? -7.346 -8.996 -7.649 1.00 86.75 201 HIS A N 1
ATOM 1570 C CA . HIS A 1 201 ? -7.923 -10.334 -7.774 1.00 86.75 201 HIS A CA 1
ATOM 1571 C C . HIS A 1 201 ? -8.572 -10.833 -6.471 1.00 86.75 201 HIS A C 1
ATOM 1573 O O . HIS A 1 201 ? -9.695 -11.333 -6.492 1.00 86.75 201 HIS A O 1
ATOM 1579 N N . PHE A 1 202 ? -7.916 -10.656 -5.318 1.00 80.81 202 PHE A N 1
ATOM 1580 C CA . PHE A 1 202 ? -8.387 -11.211 -4.039 1.00 80.81 202 PHE A CA 1
ATOM 1581 C C . PHE A 1 202 ? -9.519 -10.423 -3.351 1.00 80.81 202 PHE A C 1
ATOM 1583 O O . PHE A 1 202 ? -9.889 -10.746 -2.222 1.00 80.81 202 PHE A O 1
ATOM 1590 N N . ALA A 1 203 ? -10.118 -9.429 -4.019 1.00 66.25 203 ALA A N 1
ATOM 1591 C CA . ALA A 1 203 ? -11.315 -8.693 -3.583 1.00 66.25 203 ALA A CA 1
ATOM 1592 C C . ALA A 1 203 ? -11.323 -8.252 -2.096 1.00 66.25 203 ALA A C 1
ATOM 1594 O O . ALA A 1 203 ? -12.383 -8.148 -1.459 1.00 66.25 203 ALA A O 1
ATOM 1595 N N . THR A 1 204 ? -10.152 -7.964 -1.524 1.00 70.00 204 THR A N 1
ATOM 1596 C CA . THR A 1 204 ? -10.009 -7.471 -0.153 1.00 70.00 204 THR A CA 1
ATOM 1597 C C . THR A 1 204 ? -10.303 -5.977 -0.119 1.00 70.00 204 THR A C 1
ATOM 1599 O O . THR A 1 204 ? -9.478 -5.113 -0.398 1.00 70.00 204 THR A O 1
ATOM 1602 N N . GLY A 1 205 ? -11.549 -5.642 0.203 1.00 70.62 205 GLY A N 1
ATOM 1603 C CA . GLY A 1 205 ? -11.971 -4.253 0.329 1.00 70.62 205 GLY A CA 1
ATOM 1604 C C . GLY A 1 205 ? -11.644 -3.672 1.704 1.00 70.62 205 GLY A C 1
ATOM 1605 O O . GLY A 1 205 ? -12.067 -4.211 2.731 1.00 70.62 205 GLY A O 1
ATOM 1606 N N . ASN A 1 206 ? -10.998 -2.501 1.742 1.00 69.12 206 ASN A N 1
ATOM 1607 C CA . ASN A 1 206 ? -10.809 -1.751 2.993 1.00 69.12 206 ASN A CA 1
ATOM 1608 C C . ASN A 1 206 ? -12.146 -1.404 3.683 1.00 69.12 206 ASN A C 1
ATOM 1610 O O . ASN A 1 206 ? -12.212 -1.269 4.902 1.00 69.12 206 ASN A O 1
ATOM 1614 N N . ASN A 1 207 ? -13.241 -1.314 2.921 1.00 67.56 207 ASN A N 1
ATOM 1615 C CA . ASN A 1 207 ? -14.592 -1.143 3.462 1.00 67.56 207 ASN A CA 1
ATOM 1616 C C . ASN A 1 207 ? -15.019 -2.282 4.411 1.00 67.56 207 ASN A C 1
ATOM 1618 O O . ASN A 1 207 ? -15.863 -2.054 5.278 1.00 67.56 207 ASN A O 1
ATOM 1622 N N . LYS A 1 208 ? -14.433 -3.477 4.267 1.00 69.25 208 LYS A N 1
ATOM 1623 C CA . LYS A 1 208 ? -14.689 -4.651 5.110 1.00 69.25 208 LYS A CA 1
ATOM 1624 C C . LYS A 1 208 ? -13.626 -4.827 6.190 1.00 69.25 208 LYS A C 1
ATOM 1626 O O . LYS A 1 208 ? -13.988 -5.040 7.341 1.00 69.25 208 LYS A O 1
ATOM 1631 N N . VAL A 1 209 ? -12.346 -4.717 5.823 1.00 75.50 209 VAL A N 1
ATOM 1632 C CA . VAL A 1 209 ? -11.216 -4.941 6.744 1.00 75.50 209 VAL A CA 1
ATOM 1633 C C . VAL A 1 209 ? -11.123 -3.818 7.777 1.00 75.50 209 VAL A C 1
ATOM 1635 O O . VAL A 1 209 ? -11.013 -4.089 8.967 1.00 75.50 209 VAL A O 1
ATOM 1638 N N . ARG A 1 210 ? -11.252 -2.558 7.333 1.00 79.69 210 ARG A N 1
ATOM 1639 C CA . ARG A 1 210 ? -11.193 -1.350 8.175 1.00 79.69 210 ARG A CA 1
ATOM 1640 C C . ARG A 1 210 ? -9.956 -1.313 9.084 1.00 79.69 210 ARG A C 1
ATOM 1642 O O . ARG A 1 210 ? -10.027 -0.770 10.185 1.00 79.69 210 ARG A O 1
ATOM 1649 N N . ASP A 1 211 ? -8.841 -1.840 8.582 1.00 87.69 211 ASP A N 1
ATOM 1650 C CA . ASP A 1 211 ? -7.543 -1.857 9.250 1.00 87.69 211 ASP A CA 1
ATOM 1651 C C . ASP A 1 211 ? -6.416 -1.729 8.213 1.00 87.69 211 ASP A C 1
ATOM 1653 O O . ASP A 1 211 ? -6.152 -2.647 7.434 1.00 87.69 211 ASP A O 1
ATOM 1657 N N . ALA A 1 212 ? -5.752 -0.574 8.198 1.00 89.88 212 ALA A N 1
ATOM 1658 C CA . ALA A 1 212 ? -4.655 -0.279 7.284 1.00 89.88 212 ALA A CA 1
ATOM 1659 C C . ALA A 1 212 ? -3.445 -1.204 7.503 1.00 89.88 212 ALA A C 1
ATOM 1661 O O . ALA A 1 212 ? -2.712 -1.480 6.556 1.00 89.88 212 ALA A O 1
ATOM 1662 N N . ARG A 1 213 ? -3.250 -1.731 8.720 1.00 89.81 213 ARG A N 1
ATOM 1663 C CA . ARG A 1 213 ? -2.140 -2.640 9.049 1.00 89.81 213 ARG A CA 1
ATOM 1664 C C . ARG A 1 213 ? -2.309 -3.975 8.337 1.00 89.81 213 ARG A C 1
ATOM 1666 O O . ARG A 1 213 ? -1.347 -4.506 7.796 1.00 89.81 213 ARG A O 1
ATOM 1673 N N . MET A 1 214 ? -3.539 -4.483 8.294 1.00 89.81 214 MET A N 1
ATOM 1674 C CA . MET A 1 214 ? -3.860 -5.727 7.593 1.00 89.81 214 MET A CA 1
ATOM 1675 C C . MET A 1 214 ? -3.716 -5.564 6.075 1.00 89.81 214 MET A C 1
ATOM 1677 O O . MET A 1 214 ? -3.200 -6.461 5.417 1.00 89.81 214 MET A O 1
ATOM 1681 N N . VAL A 1 215 ? -4.112 -4.410 5.521 1.00 90.06 215 VAL A N 1
ATOM 1682 C CA . VAL A 1 215 ? -3.897 -4.098 4.093 1.00 90.06 215 VAL A CA 1
ATOM 1683 C C . VAL A 1 215 ? -2.403 -4.019 3.772 1.00 90.06 215 VAL A C 1
ATOM 1685 O O . VAL A 1 215 ? -1.952 -4.585 2.781 1.00 90.06 215 VAL A O 1
ATOM 1688 N N . TYR A 1 216 ? -1.614 -3.372 4.633 1.00 92.31 216 TYR A N 1
ATOM 1689 C CA . TYR A 1 216 ? -0.159 -3.334 4.488 1.00 92.31 216 TYR A CA 1
ATOM 1690 C C . TYR A 1 216 ? 0.444 -4.745 4.505 1.00 92.31 216 TYR A C 1
ATOM 1692 O O . TYR A 1 216 ? 1.160 -5.112 3.580 1.00 92.31 216 TYR A O 1
ATOM 1700 N N . GLN A 1 217 ? 0.100 -5.563 5.504 1.00 91.31 217 GLN A N 1
ATOM 1701 C CA . GLN A 1 217 ? 0.570 -6.950 5.607 1.00 91.31 217 GLN A CA 1
ATOM 1702 C C . GLN A 1 217 ? 0.181 -7.792 4.390 1.00 91.31 217 GLN A C 1
ATOM 1704 O O . GLN A 1 217 ? 0.977 -8.609 3.932 1.00 91.31 217 GLN A O 1
ATOM 1709 N N . GLN A 1 218 ? -1.022 -7.583 3.849 1.00 90.44 218 GLN A N 1
ATOM 1710 C CA . GLN A 1 218 ? -1.444 -8.247 2.624 1.00 90.44 218 GLN A CA 1
ATOM 1711 C C . GLN A 1 218 ? -0.525 -7.879 1.455 1.00 90.44 218 GLN A C 1
ATOM 1713 O O . GLN A 1 218 ? -0.078 -8.772 0.743 1.00 90.44 218 GLN A O 1
ATOM 1718 N N . ASN A 1 219 ? -0.215 -6.595 1.268 1.00 91.81 219 ASN A N 1
ATOM 1719 C CA . ASN A 1 219 ? 0.680 -6.156 0.198 1.00 91.81 219 ASN A CA 1
ATOM 1720 C C . ASN A 1 219 ? 2.085 -6.751 0.349 1.00 91.81 219 ASN A C 1
ATOM 1722 O O . ASN A 1 219 ? 2.639 -7.233 -0.633 1.00 91.81 219 ASN A O 1
ATOM 1726 N N . GLU A 1 220 ? 2.634 -6.787 1.564 1.00 91.62 220 GLU A N 1
ATOM 1727 C CA . GLU A 1 220 ? 3.938 -7.414 1.825 1.00 91.62 220 GLU A CA 1
ATOM 1728 C C . GLU A 1 220 ? 3.928 -8.910 1.486 1.00 91.62 220 GLU A C 1
ATOM 1730 O O . GLU A 1 220 ? 4.813 -9.402 0.793 1.00 91.62 220 GLU A O 1
ATOM 1735 N N . MET A 1 221 ? 2.890 -9.637 1.903 1.00 90.50 221 MET A N 1
ATOM 1736 C CA . MET A 1 221 ? 2.721 -11.050 1.552 1.00 90.50 221 MET A CA 1
ATOM 1737 C C . MET A 1 221 ? 2.636 -11.250 0.029 1.00 90.50 221 MET A C 1
ATOM 1739 O O . MET A 1 221 ? 3.250 -12.173 -0.506 1.00 90.50 221 MET A O 1
ATOM 1743 N N . LEU A 1 222 ? 1.892 -10.391 -0.675 1.00 90.12 222 LEU A N 1
ATOM 1744 C CA . LEU A 1 222 ? 1.741 -10.462 -2.130 1.00 90.12 222 LEU A CA 1
ATOM 1745 C C . LEU A 1 222 ? 3.049 -10.163 -2.880 1.00 90.12 222 LEU A C 1
ATOM 1747 O O . LEU A 1 222 ? 3.273 -10.759 -3.931 1.00 90.12 222 LEU A O 1
ATOM 1751 N N . ARG A 1 223 ? 3.922 -9.303 -2.336 1.00 89.38 223 ARG A N 1
ATOM 1752 C CA . ARG A 1 223 ? 5.273 -9.048 -2.874 1.00 89.38 223 ARG A CA 1
ATOM 1753 C C . ARG A 1 223 ? 6.205 -10.247 -2.717 1.00 89.38 223 ARG A C 1
ATOM 1755 O O . ARG A 1 223 ? 7.006 -10.518 -3.605 1.00 89.38 223 ARG A O 1
ATOM 1762 N N . LEU A 1 224 ? 6.081 -10.985 -1.612 1.00 83.88 224 LEU A N 1
ATOM 1763 C CA . LEU A 1 224 ? 6.943 -12.134 -1.317 1.00 83.88 224 LEU A CA 1
ATOM 1764 C C . LEU A 1 224 ? 6.621 -13.375 -2.159 1.00 83.88 224 LEU A C 1
ATOM 1766 O O . LEU A 1 224 ? 7.522 -14.161 -2.436 1.00 83.88 224 LEU A O 1
ATOM 1770 N N . MET A 1 225 ? 5.360 -13.570 -2.559 1.00 77.56 225 MET A N 1
ATOM 1771 C CA . MET A 1 225 ? 4.911 -14.812 -3.212 1.00 77.56 225 MET A CA 1
ATOM 1772 C C . MET A 1 225 ? 4.162 -14.635 -4.552 1.00 77.56 225 MET A C 1
ATOM 1774 O O . MET A 1 225 ? 3.268 -15.426 -4.846 1.00 77.56 225 MET A O 1
ATOM 1778 N N . PRO A 1 226 ? 4.474 -13.664 -5.429 1.00 69.25 226 PRO A N 1
ATOM 1779 C CA . PRO A 1 226 ? 3.649 -13.408 -6.613 1.00 69.25 226 PRO A CA 1
ATOM 1780 C C . PRO A 1 226 ? 3.664 -14.565 -7.627 1.00 69.25 226 PRO A C 1
ATOM 1782 O O . PRO A 1 226 ? 2.636 -14.837 -8.250 1.00 69.25 226 PRO A O 1
ATOM 1785 N N . LEU A 1 227 ? 4.795 -15.269 -7.773 1.00 66.69 227 LEU A N 1
ATOM 1786 C CA . LEU A 1 227 ? 4.934 -16.427 -8.670 1.00 66.69 227 LEU A CA 1
ATOM 1787 C C . LEU A 1 227 ? 4.402 -17.726 -8.049 1.00 66.69 227 LEU A C 1
ATOM 1789 O O . LEU A 1 227 ? 3.829 -18.558 -8.751 1.00 66.69 227 LEU A O 1
ATOM 1793 N N . GLU A 1 228 ? 4.544 -17.900 -6.735 1.00 68.12 228 GLU A N 1
ATOM 1794 C CA . GLU A 1 228 ? 3.946 -19.039 -6.032 1.00 68.12 228 GLU A CA 1
ATOM 1795 C C . GLU A 1 228 ? 2.419 -18.949 -6.036 1.00 68.12 228 GLU A C 1
ATOM 1797 O O . GLU A 1 228 ? 1.756 -19.948 -6.301 1.00 68.12 228 GLU A O 1
ATOM 1802 N N . ILE A 1 229 ? 1.856 -17.750 -5.851 1.00 69.94 229 ILE A N 1
ATOM 1803 C CA . ILE A 1 229 ? 0.416 -17.504 -5.992 1.00 69.94 229 ILE A CA 1
ATOM 1804 C C . ILE A 1 229 ? -0.045 -17.847 -7.412 1.00 69.94 229 ILE A C 1
ATOM 1806 O O . ILE A 1 229 ? -1.048 -18.540 -7.569 1.00 69.94 229 ILE A O 1
ATOM 1810 N N . LEU A 1 230 ? 0.705 -17.443 -8.445 1.00 64.56 230 LEU A N 1
ATOM 1811 C CA . LEU A 1 230 ? 0.398 -17.808 -9.831 1.00 64.56 230 LEU A CA 1
ATOM 1812 C C . LEU A 1 230 ? 0.363 -19.332 -10.018 1.00 64.56 230 LEU A C 1
ATOM 1814 O O . LEU A 1 230 ? -0.562 -19.842 -10.644 1.00 64.56 230 LEU A O 1
ATOM 1818 N N . ARG A 1 231 ? 1.332 -20.061 -9.449 1.00 66.31 231 ARG A N 1
ATOM 1819 C CA . ARG A 1 231 ? 1.391 -21.529 -9.511 1.00 66.31 231 ARG A CA 1
ATOM 1820 C C . ARG A 1 231 ? 0.248 -22.194 -8.743 1.00 66.31 231 ARG A C 1
ATOM 1822 O O . ARG A 1 231 ? -0.301 -23.180 -9.213 1.00 66.31 231 ARG A O 1
ATOM 1829 N N . ILE A 1 232 ? -0.120 -21.677 -7.574 1.00 70.88 232 ILE A N 1
ATOM 1830 C CA . ILE A 1 232 ? -1.229 -22.214 -6.774 1.00 70.88 232 ILE A CA 1
ATOM 1831 C C . ILE A 1 232 ? -2.562 -21.984 -7.492 1.00 70.88 232 ILE A C 1
ATOM 1833 O O . ILE A 1 232 ? -3.367 -22.906 -7.605 1.00 70.88 232 ILE A O 1
ATOM 1837 N N . CYS A 1 233 ? -2.790 -20.778 -8.013 1.00 64.81 233 CYS A N 1
ATOM 1838 C CA . CYS A 1 233 ? -4.028 -20.440 -8.708 1.00 64.81 233 CYS A CA 1
ATOM 1839 C C . CYS A 1 233 ? -4.155 -21.141 -10.069 1.00 64.81 233 CYS A C 1
ATOM 1841 O O . CYS A 1 233 ? -5.262 -21.517 -10.435 1.00 64.81 233 CYS A O 1
ATOM 1843 N N . SER A 1 234 ? -3.061 -21.369 -10.803 1.00 64.69 234 SER A N 1
ATOM 1844 C CA . SER A 1 234 ? -3.104 -22.093 -12.086 1.00 64.69 234 SER A CA 1
ATOM 1845 C C . SER A 1 234 ? -3.302 -23.603 -11.942 1.00 64.69 234 SER A C 1
ATOM 1847 O O . SER A 1 234 ? -3.721 -24.253 -12.893 1.00 64.69 234 SER A O 1
ATOM 1849 N N . LEU A 1 235 ? -3.041 -24.165 -10.759 1.00 66.06 235 LEU A N 1
ATOM 1850 C CA . LEU A 1 235 ? -3.332 -25.564 -10.432 1.00 66.06 235 LEU A CA 1
ATOM 1851 C C . LEU A 1 235 ? -4.762 -25.773 -9.897 1.00 66.06 235 LEU A C 1
ATOM 1853 O O . LEU A 1 235 ? -5.141 -26.910 -9.619 1.00 66.06 235 LEU A O 1
ATOM 1857 N N . GLY A 1 236 ? -5.532 -24.695 -9.709 1.00 53.47 236 GLY A N 1
ATOM 1858 C CA . GLY A 1 236 ? -6.808 -24.698 -8.989 1.00 53.47 236 GLY A CA 1
ATOM 1859 C C . GLY A 1 236 ? -8.050 -24.310 -9.796 1.00 53.47 236 GLY A C 1
ATOM 1860 O O . GLY A 1 236 ? -9.095 -24.111 -9.177 1.00 53.47 236 GLY A O 1
ATOM 1861 N N . PHE A 1 237 ? -7.966 -24.202 -11.125 1.00 43.88 237 PHE A N 1
ATOM 1862 C CA . PHE A 1 237 ? -9.107 -23.936 -12.011 1.00 43.88 237 PHE A CA 1
ATOM 1863 C C . PHE A 1 237 ? -9.124 -24.877 -13.213 1.00 43.88 237 PHE A C 1
ATOM 1865 O O . PHE A 1 237 ? -8.041 -25.102 -13.794 1.00 43.88 237 PHE A O 1
#

Secondary structure (DSSP, 8-state):
-PPP--TTTTSSHHHHHTTSSSSSSTTSS----------------GGGSTT--PPPPGGG--HHHHHHHHHHHSS---HHHHHHHHTS-HHHHHHHHH-GGGS---SPPP---TTS-GGGPSPPSSHHHHHHHHHHHSEETTEEPPPTT-TTTTHHHHHHHHHHHHHHHHHHHHHHHHHHHHHHH-S-HHHHHHHHHHHHHTT--HHHH--HHHHHHHHHHHHHSHHHHHHHHHT--

Radius of gyration: 31.36 Å; chains: 1; bounding box: 59×68×98 Å

Sequence (237 aa):
MPRFNFSGYKRQRLVHALGVAVTMVVGCLLSPSFVLVGQQRSGVGIEQWADDLSSIASADWNYQRAAHLLERGGFGATPEEIARIAAMTPEAAINWLVDYSNSPDTAPAYKASPIWDPGMDPFPKSRAEAVRRARDTGSSMGVSILPEGESRRLQPVVNKFFFGLRSNAVETQRLATWWGERMLVSQRPLEEKMTLFWHGHFATGNNKVRDARMVYQQNEMLRLMPLEILRICSLGF

pLDDT: mean 79.34, std 20.94, range [33.88, 97.12]